Protein AF-A0A9E4RV97-F1 (afdb_monomer_lite)

Radius of gyration: 23.85 Å; chains: 1; bounding box: 59×46×59 Å

Structure (mmCIF, N/CA/C/O backbone):
data_AF-A0A9E4RV97-F1
#
_entry.id   AF-A0A9E4RV97-F1
#
loop_
_atom_site.group_PDB
_atom_site.id
_atom_site.type_symbol
_atom_site.label_atom_id
_atom_site.label_alt_id
_atom_site.label_comp_id
_atom_site.label_asym_id
_atom_site.label_entity_id
_atom_site.label_seq_id
_atom_site.pdbx_PDB_ins_code
_atom_site.Cartn_x
_atom_site.Cartn_y
_atom_site.Cartn_z
_atom_site.occupancy
_atom_site.B_iso_or_equiv
_atom_site.auth_seq_id
_atom_site.auth_comp_id
_atom_site.auth_asym_id
_atom_site.auth_atom_id
_atom_site.pdbx_PDB_model_num
ATOM 1 N N . VAL A 1 1 ? -11.504 -7.334 -21.709 1.00 34.16 1 VAL A N 1
ATOM 2 C CA . VAL A 1 1 ? -11.103 -6.096 -21.004 1.00 34.16 1 VAL A CA 1
ATOM 3 C C . VAL A 1 1 ? -11.434 -4.928 -21.928 1.00 34.16 1 VAL A C 1
ATOM 5 O O . VAL A 1 1 ? -11.264 -5.117 -23.128 1.00 34.16 1 VAL A O 1
ATOM 8 N N . PRO A 1 2 ? -12.028 -3.831 -21.425 1.00 27.45 2 PRO A N 1
ATOM 9 C CA . PRO A 1 2 ? -12.493 -2.699 -22.237 1.00 27.45 2 PRO A CA 1
ATOM 10 C C . PRO A 1 2 ? -11.360 -2.028 -23.027 1.00 27.45 2 PRO A C 1
ATOM 12 O O . PRO A 1 2 ? -10.212 -2.068 -22.599 1.00 27.45 2 PRO A O 1
ATOM 15 N N . GLN A 1 3 ? -11.708 -1.440 -24.173 1.00 33.97 3 GLN A N 1
ATOM 16 C CA . GLN A 1 3 ? -10.817 -1.036 -25.270 1.00 33.97 3 GLN A CA 1
ATOM 17 C C . GLN A 1 3 ? -10.200 0.377 -25.179 1.00 33.97 3 GLN A C 1
ATOM 19 O O . GLN A 1 3 ? -9.678 0.842 -26.181 1.00 33.97 3 GLN A O 1
ATOM 24 N N . ASP A 1 4 ? -10.180 1.051 -24.027 1.00 34.03 4 ASP A N 1
ATOM 25 C CA . ASP A 1 4 ? -9.884 2.500 -23.999 1.00 34.03 4 ASP A CA 1
ATOM 26 C C . ASP A 1 4 ? -8.643 2.899 -23.178 1.00 34.03 4 ASP A C 1
ATOM 28 O O . ASP A 1 4 ? -8.724 3.770 -22.316 1.00 34.03 4 ASP A O 1
ATOM 32 N N . ILE A 1 5 ? -7.478 2.294 -23.438 1.00 34.50 5 ILE A N 1
ATOM 33 C CA . ILE A 1 5 ? -6.179 2.909 -23.083 1.00 34.50 5 ILE A CA 1
ATOM 34 C C . ILE A 1 5 ? -5.191 2.669 -24.227 1.00 34.50 5 ILE A C 1
ATOM 36 O O . ILE A 1 5 ? -4.197 1.960 -24.104 1.00 34.50 5 ILE A O 1
ATOM 40 N N . ALA A 1 6 ? -5.520 3.230 -25.380 1.00 37.75 6 ALA A N 1
ATOM 41 C CA . ALA A 1 6 ? -4.573 3.472 -26.451 1.00 37.75 6 ALA A CA 1
ATOM 42 C C . ALA A 1 6 ? -4.723 4.945 -26.812 1.00 37.75 6 ALA A C 1
ATOM 44 O O . ALA A 1 6 ? -5.391 5.256 -27.781 1.00 37.75 6 ALA A O 1
ATOM 45 N N . ASP A 1 7 ? -4.191 5.828 -25.969 1.00 38.28 7 ASP A N 1
ATOM 46 C CA . ASP A 1 7 ? -3.892 7.206 -26.355 1.00 38.28 7 ASP A CA 1
ATOM 47 C C . ASP A 1 7 ? -2.714 7.717 -25.508 1.00 38.28 7 ASP A C 1
ATOM 49 O O . ASP A 1 7 ? -2.821 7.973 -24.309 1.00 38.28 7 ASP A O 1
ATOM 53 N N . GLU A 1 8 ? -1.571 7.765 -26.192 1.00 43.53 8 GLU A N 1
ATOM 54 C CA . GLU A 1 8 ? -0.480 8.738 -26.080 1.00 43.53 8 GLU A CA 1
ATOM 55 C C . GLU A 1 8 ? 0.169 8.975 -24.705 1.00 43.53 8 GLU A C 1
ATOM 57 O O . GLU A 1 8 ? -0.006 10.007 -24.059 1.00 43.53 8 GLU A O 1
ATOM 62 N N . ALA A 1 9 ? 1.104 8.092 -24.343 1.00 40.94 9 ALA A N 1
ATOM 63 C CA . ALA A 1 9 ? 2.373 8.582 -23.812 1.00 40.94 9 ALA A CA 1
ATOM 64 C C . ALA A 1 9 ? 3.283 8.896 -25.012 1.00 40.94 9 ALA A C 1
ATOM 66 O O . ALA A 1 9 ? 3.963 8.011 -25.529 1.00 40.94 9 ALA A O 1
ATOM 67 N N . ASP A 1 10 ? 3.255 10.142 -25.494 1.00 44.06 10 ASP A N 1
ATOM 68 C CA . ASP A 1 10 ? 4.197 10.634 -26.506 1.00 44.06 10 ASP A CA 1
ATOM 69 C C . ASP A 1 10 ? 5.604 10.728 -25.892 1.00 44.06 10 ASP A C 1
ATOM 71 O O . ASP A 1 10 ? 6.018 11.747 -25.335 1.00 44.06 10 ASP A O 1
ATOM 75 N N . LEU A 1 11 ? 6.342 9.620 -25.959 1.00 44.53 11 LEU A N 1
ATOM 76 C CA . LEU A 1 11 ? 7.718 9.498 -25.470 1.00 44.53 11 LEU A CA 1
ATOM 77 C C . LEU A 1 11 ? 8.727 10.296 -26.320 1.00 44.53 11 LEU A C 1
ATOM 79 O O . LEU A 1 11 ? 9.881 10.433 -25.910 1.00 44.53 11 LEU A O 1
ATOM 83 N N . GLY A 1 12 ? 8.296 10.904 -27.436 1.00 41.31 12 GLY A N 1
ATOM 84 C CA . GLY A 1 12 ? 9.067 11.919 -28.161 1.00 41.31 12 GLY A CA 1
ATOM 85 C C . GLY A 1 12 ? 9.330 13.182 -27.330 1.00 41.31 12 GLY A C 1
ATOM 86 O O . GLY A 1 12 ? 10.204 13.982 -27.664 1.00 41.31 12 GLY A O 1
ATOM 87 N N . SER A 1 13 ? 8.625 13.340 -26.207 1.00 39.34 13 SER A N 1
ATOM 88 C CA . SER A 1 13 ? 8.776 14.468 -25.288 1.00 39.34 13 SER A CA 1
ATOM 89 C C . SER A 1 13 ? 9.842 14.273 -24.195 1.00 39.34 13 SER A C 1
ATOM 91 O O . SER A 1 13 ? 10.098 15.211 -23.436 1.00 39.34 13 SER A O 1
ATOM 93 N N . ILE A 1 14 ? 10.518 13.113 -24.126 1.00 43.56 14 ILE A N 1
ATOM 94 C CA . ILE A 1 14 ? 11.669 12.917 -23.226 1.00 43.56 14 ILE A CA 1
ATOM 95 C C . ILE A 1 14 ? 12.897 13.633 -23.822 1.00 43.56 14 ILE A C 1
ATOM 97 O O . ILE A 1 14 ? 13.384 13.229 -24.886 1.00 43.56 14 ILE A O 1
ATOM 101 N N . PRO A 1 15 ? 13.446 14.676 -23.164 1.00 34.62 15 PRO A N 1
ATOM 102 C CA . PRO A 1 15 ? 14.574 15.426 -23.707 1.00 34.62 15 PRO A CA 1
ATOM 103 C C . PRO A 1 15 ? 15.792 14.512 -23.904 1.00 34.62 15 PRO A C 1
ATOM 105 O O . PRO A 1 15 ? 16.336 13.986 -22.936 1.00 34.62 15 PRO A O 1
ATOM 108 N N . GLY A 1 16 ? 16.225 14.335 -25.158 1.00 45.34 16 GLY A N 1
ATOM 109 C CA . GLY A 1 16 ? 17.419 13.561 -25.525 1.00 45.34 16 GLY A CA 1
ATOM 110 C C . GLY A 1 16 ? 17.175 12.186 -26.162 1.00 45.34 16 GLY A C 1
ATOM 111 O O . GLY A 1 16 ? 18.146 11.568 -26.590 1.00 45.34 16 GLY A O 1
ATOM 112 N N . LEU A 1 17 ? 15.924 11.717 -26.271 1.00 45.28 17 LEU A N 1
ATOM 113 C CA . LEU A 1 17 ? 15.590 10.444 -26.941 1.00 45.28 17 LEU A CA 1
ATOM 114 C C . LEU A 1 17 ? 14.953 10.610 -28.335 1.00 45.28 17 LEU A C 1
ATOM 116 O O . LEU A 1 17 ? 14.988 9.671 -29.123 1.00 45.28 17 LEU A O 1
ATOM 120 N N . GLY A 1 18 ? 14.424 11.793 -28.671 1.00 41.47 18 GLY A N 1
ATOM 121 C CA . GLY A 1 18 ? 13.728 12.047 -29.946 1.00 41.47 18 GLY A CA 1
ATOM 122 C C . GLY A 1 18 ? 14.610 12.127 -31.204 1.00 41.47 18 GLY A C 1
ATOM 123 O O . GLY A 1 18 ? 14.080 12.086 -32.307 1.00 41.47 18 GLY A O 1
ATOM 124 N N . ASP A 1 19 ? 15.936 12.213 -31.052 1.00 45.19 19 ASP A N 1
ATOM 125 C CA . ASP A 1 19 ? 16.906 12.309 -32.163 1.00 45.19 19 ASP A CA 1
ATOM 126 C C . ASP A 1 19 ? 17.645 10.983 -32.436 1.00 45.19 19 ASP A C 1
ATOM 128 O O . ASP A 1 19 ? 18.633 10.942 -33.177 1.00 45.19 19 ASP A O 1
ATOM 132 N N . LEU A 1 20 ? 17.202 9.876 -31.832 1.00 44.47 20 LEU A N 1
ATOM 133 C CA . LEU A 1 20 ? 17.785 8.569 -32.116 1.00 44.47 20 LEU A CA 1
ATOM 134 C C . LEU A 1 20 ? 17.353 8.107 -33.521 1.00 44.47 20 LEU A C 1
ATOM 136 O O . LEU A 1 20 ? 16.170 8.161 -33.847 1.00 44.47 20 LEU A O 1
ATOM 140 N N . PRO A 1 21 ? 18.273 7.602 -34.366 1.00 50.91 21 PRO A N 1
ATOM 141 C CA . PRO A 1 21 ? 17.962 7.163 -35.732 1.00 50.91 21 PRO A CA 1
ATOM 142 C C . PRO A 1 21 ? 17.133 5.862 -35.789 1.00 50.91 21 PRO A C 1
ATOM 144 O O . PRO A 1 21 ? 17.087 5.207 -36.829 1.00 50.91 21 PRO A O 1
ATOM 147 N N . ILE A 1 22 ? 16.525 5.455 -34.672 1.00 49.91 22 ILE A N 1
ATOM 148 C CA . ILE A 1 22 ? 15.905 4.148 -34.459 1.00 49.91 22 ILE A CA 1
ATOM 149 C C . ILE A 1 22 ? 14.586 4.374 -33.717 1.00 49.91 22 ILE A C 1
ATOM 151 O O . ILE A 1 22 ? 14.575 5.021 -32.671 1.00 49.91 22 ILE A O 1
ATOM 155 N N . SER A 1 23 ? 13.482 3.863 -34.267 1.00 53.97 23 SER A N 1
ATOM 156 C CA . SER A 1 23 ? 12.170 3.968 -33.623 1.00 53.97 23 SER A CA 1
ATOM 157 C C . SER A 1 23 ? 12.110 3.107 -32.354 1.00 53.97 23 SER A C 1
ATOM 159 O O . SER A 1 23 ? 12.569 1.965 -32.357 1.00 53.97 23 SER A O 1
ATOM 161 N N . LEU A 1 24 ? 11.521 3.648 -31.284 1.00 56.41 24 LEU A N 1
ATOM 162 C CA . LEU A 1 24 ? 11.288 2.963 -30.005 1.00 56.41 24 LEU A CA 1
ATOM 163 C C . LEU A 1 24 ? 9.910 2.275 -29.935 1.00 56.41 24 LEU A C 1
ATOM 165 O O . LEU A 1 24 ? 9.516 1.783 -28.877 1.00 56.41 24 LEU A O 1
ATOM 169 N N . ASP A 1 25 ? 9.185 2.198 -31.056 1.00 60.47 25 ASP A N 1
ATOM 170 C CA . ASP A 1 25 ? 7.840 1.603 -31.131 1.00 60.47 25 ASP A CA 1
ATOM 171 C C . ASP A 1 25 ? 7.808 0.124 -30.702 1.00 60.47 25 ASP A C 1
ATOM 173 O O . ASP A 1 25 ? 6.770 -0.378 -30.266 1.00 60.47 25 ASP A O 1
ATOM 177 N N . PHE A 1 26 ? 8.953 -0.569 -30.759 1.00 54.16 26 PHE A N 1
ATOM 178 C CA . PHE A 1 26 ? 9.086 -1.968 -30.345 1.00 54.16 26 PHE A CA 1
ATOM 179 C C . PHE A 1 26 ? 8.770 -2.200 -28.860 1.00 54.16 26 PHE A C 1
ATOM 181 O O . PHE A 1 26 ? 8.394 -3.310 -28.491 1.00 54.16 26 PHE A O 1
ATOM 188 N N . ILE A 1 27 ? 8.896 -1.179 -28.002 1.00 57.59 27 ILE A N 1
ATOM 189 C CA . ILE A 1 27 ? 8.635 -1.301 -26.557 1.00 57.59 27 ILE A CA 1
ATOM 190 C C . ILE A 1 27 ? 7.165 -1.666 -26.309 1.00 57.59 27 ILE A C 1
ATOM 192 O O . ILE A 1 27 ? 6.863 -2.461 -25.424 1.00 57.59 27 ILE A O 1
ATOM 196 N N . SER A 1 28 ? 6.256 -1.145 -27.135 1.00 50.50 28 SER A N 1
ATOM 197 C CA . SER A 1 28 ? 4.815 -1.421 -27.042 1.00 50.50 28 SER A CA 1
ATOM 198 C C . SER A 1 28 ? 4.438 -2.834 -27.506 1.00 50.50 28 SER A C 1
ATOM 200 O O . SER A 1 28 ? 3.313 -3.278 -27.284 1.00 50.50 28 SER A O 1
ATOM 202 N N . ALA A 1 29 ? 5.362 -3.528 -28.172 1.00 55.34 29 ALA A N 1
ATOM 203 C CA . ALA A 1 29 ? 5.181 -4.850 -28.765 1.00 55.34 29 ALA A CA 1
ATOM 204 C C . ALA A 1 29 ? 5.913 -5.965 -27.997 1.00 55.34 29 ALA A C 1
ATOM 206 O O . ALA A 1 29 ? 5.853 -7.120 -28.416 1.00 55.34 29 ALA A O 1
ATOM 207 N N . LEU A 1 30 ? 6.615 -5.620 -26.913 1.00 49.72 30 LEU A N 1
ATOM 208 C CA . LEU A 1 30 ? 7.510 -6.501 -26.171 1.00 49.72 30 LEU A CA 1
ATOM 209 C C . LEU A 1 30 ? 6.764 -7.328 -25.113 1.00 49.72 30 LEU A C 1
ATOM 211 O O . LEU A 1 30 ? 6.126 -6.765 -24.223 1.00 49.72 30 LEU A O 1
ATOM 215 N N . ASP A 1 31 ? 6.940 -8.648 -25.146 1.00 45.97 31 ASP A N 1
ATOM 216 C CA . ASP A 1 31 ? 6.605 -9.563 -24.052 1.00 45.97 31 ASP A CA 1
ATOM 217 C C . ASP A 1 31 ? 7.859 -10.352 -23.631 1.00 45.97 31 ASP A C 1
ATOM 219 O O . ASP A 1 31 ? 8.540 -10.964 -24.455 1.00 45.97 31 ASP A O 1
ATOM 223 N N . ILE A 1 32 ? 8.217 -10.333 -22.347 1.00 51.84 32 ILE A N 1
ATOM 224 C CA . ILE A 1 32 ? 9.405 -11.048 -21.852 1.00 51.84 32 ILE A CA 1
ATOM 225 C C . ILE A 1 32 ? 8.990 -12.481 -21.508 1.00 51.84 32 ILE A C 1
ATOM 227 O O . ILE A 1 32 ? 8.310 -12.723 -20.512 1.00 51.84 32 ILE A O 1
ATOM 231 N N . VAL A 1 33 ? 9.433 -13.448 -22.311 1.00 36.09 33 VAL A N 1
ATOM 232 C CA . VAL A 1 33 ? 8.982 -14.852 -22.252 1.00 36.09 33 VAL A CA 1
ATOM 233 C C . VAL A 1 33 ? 9.932 -15.799 -21.520 1.00 36.09 33 VAL A C 1
ATOM 235 O O . VAL A 1 33 ? 9.540 -16.920 -21.190 1.00 36.09 33 VAL A O 1
ATOM 238 N N . GLY A 1 34 ? 11.159 -15.378 -21.208 1.00 37.94 34 GLY A N 1
ATOM 239 C CA . GLY A 1 34 ? 12.089 -16.192 -20.426 1.00 37.94 34 GLY A CA 1
ATOM 240 C C . GLY A 1 34 ? 13.245 -15.396 -19.835 1.00 37.94 34 GLY A C 1
ATOM 241 O O . GLY A 1 34 ? 13.815 -14.539 -20.496 1.00 37.94 34 GLY A O 1
ATOM 242 N N . LEU A 1 35 ? 13.604 -15.698 -18.588 1.00 44.97 35 LEU A N 1
ATOM 243 C CA . LEU A 1 35 ? 14.816 -15.213 -17.927 1.00 44.97 35 LEU A CA 1
ATOM 244 C C . LEU A 1 35 ? 15.508 -16.422 -17.288 1.00 44.97 35 LEU A C 1
ATOM 246 O O . LEU A 1 35 ? 14.903 -17.119 -16.471 1.00 44.97 35 LEU A O 1
ATOM 250 N N . GLY A 1 36 ? 16.745 -16.693 -17.689 1.00 42.97 36 GLY A N 1
ATOM 251 C CA . GLY A 1 36 ? 17.580 -17.785 -17.198 1.00 42.97 36 GLY A CA 1
ATOM 252 C C . GLY A 1 36 ? 18.922 -17.256 -16.709 1.00 42.97 36 GLY A C 1
ATOM 253 O O . GLY A 1 36 ? 19.411 -16.248 -17.206 1.00 42.97 36 GLY A O 1
ATOM 254 N N . GLY A 1 37 ? 19.497 -17.921 -15.716 1.00 49.09 37 GLY A N 1
ATOM 255 C CA . GLY A 1 37 ? 20.818 -17.609 -15.193 1.00 49.09 37 GLY A CA 1
ATOM 256 C C . GLY A 1 37 ? 21.526 -18.907 -14.844 1.00 49.09 37 GLY A C 1
ATOM 257 O O . GLY A 1 37 ? 20.931 -19.727 -14.143 1.00 49.09 37 GLY A O 1
ATOM 258 N N . ASP A 1 38 ? 22.745 -19.103 -15.328 1.00 51.97 38 ASP A N 1
ATOM 259 C CA . ASP A 1 38 ? 23.603 -20.217 -14.928 1.00 51.97 38 ASP A CA 1
ATOM 260 C C . ASP A 1 38 ? 24.967 -19.694 -14.479 1.00 51.97 38 ASP A C 1
ATOM 262 O O . ASP A 1 38 ? 25.411 -18.622 -14.895 1.00 51.97 38 ASP A O 1
ATOM 266 N N . LEU A 1 39 ? 25.605 -20.431 -13.581 1.00 53.72 39 LEU A N 1
ATOM 267 C CA . LEU A 1 39 ? 26.961 -20.150 -13.137 1.00 53.72 39 LEU A CA 1
ATOM 268 C C . LEU A 1 39 ? 27.839 -21.304 -13.618 1.00 53.72 39 LEU A C 1
ATOM 270 O O . LEU A 1 39 ? 27.906 -22.341 -12.957 1.00 53.72 39 LEU A O 1
ATOM 274 N N . ASP A 1 40 ? 28.501 -21.113 -14.755 1.00 55.56 40 ASP A N 1
ATOM 275 C CA . ASP A 1 40 ? 29.376 -22.113 -15.366 1.00 55.56 40 ASP A CA 1
ATOM 276 C C . ASP A 1 40 ? 30.826 -21.614 -15.384 1.00 55.56 40 ASP A C 1
ATOM 278 O O . ASP A 1 40 ? 31.083 -20.437 -15.615 1.00 55.56 40 ASP A O 1
ATOM 282 N N . ASP A 1 41 ? 31.765 -22.499 -15.049 1.00 56.28 41 ASP A N 1
ATOM 283 C CA . ASP A 1 41 ? 33.233 -22.332 -15.077 1.00 56.28 41 ASP A CA 1
ATOM 284 C C . ASP A 1 41 ? 33.808 -20.907 -14.835 1.00 56.28 41 ASP A C 1
ATOM 286 O O . ASP A 1 41 ? 34.753 -20.462 -15.487 1.00 56.28 41 ASP A O 1
ATOM 290 N N . GLY A 1 42 ? 33.258 -20.166 -13.864 1.00 62.94 42 GLY A N 1
ATOM 291 C CA . GLY A 1 42 ? 33.745 -18.833 -13.486 1.00 62.94 42 GLY A CA 1
ATOM 292 C C . GLY A 1 42 ? 33.093 -17.645 -14.207 1.00 62.94 42 GLY A C 1
ATOM 293 O O . GLY A 1 42 ? 33.558 -16.516 -14.009 1.00 62.94 42 GLY A O 1
ATOM 294 N N . SER A 1 43 ? 32.007 -17.846 -14.952 1.00 65.31 43 SER A N 1
ATOM 295 C CA . SER A 1 43 ? 31.129 -16.800 -15.495 1.00 65.31 43 SER A CA 1
ATOM 296 C C . SER A 1 43 ? 29.676 -16.972 -15.044 1.00 65.31 43 SER A C 1
ATOM 298 O O . SER A 1 43 ? 29.189 -18.078 -14.831 1.00 65.31 43 SER A O 1
ATOM 300 N N . LEU A 1 44 ? 28.987 -15.846 -14.867 1.00 68.56 44 LEU A N 1
ATOM 301 C CA . LEU A 1 44 ? 27.537 -15.779 -14.736 1.00 68.56 44 LEU A CA 1
ATOM 302 C C . LEU A 1 44 ? 26.951 -15.557 -16.129 1.00 68.56 44 LEU A C 1
ATOM 304 O O . LEU A 1 44 ? 27.148 -14.488 -16.706 1.00 68.56 44 LEU A O 1
ATOM 308 N N . ASP A 1 45 ? 26.202 -16.531 -16.624 1.00 69.69 45 ASP A N 1
ATOM 309 C CA . ASP A 1 45 ? 25.517 -16.452 -17.905 1.00 69.69 45 ASP A CA 1
ATOM 310 C C . ASP A 1 45 ? 24.050 -16.118 -17.675 1.00 69.69 45 ASP A C 1
ATOM 312 O O . ASP A 1 45 ? 23.302 -16.900 -17.093 1.00 69.69 45 ASP A O 1
ATOM 316 N N . LEU A 1 46 ? 23.629 -14.944 -18.128 1.00 67.69 46 LEU A N 1
ATOM 317 C CA . LEU A 1 46 ? 22.247 -14.485 -18.086 1.00 67.69 46 LEU A CA 1
ATOM 318 C C . LEU A 1 46 ? 21.642 -14.625 -19.474 1.00 67.69 46 LEU A C 1
ATOM 320 O O . LEU A 1 46 ? 22.244 -14.215 -20.456 1.00 67.69 46 LEU A O 1
ATOM 324 N N . VAL A 1 47 ? 20.435 -15.163 -19.567 1.00 65.75 47 VAL A N 1
ATOM 325 C CA . VAL A 1 47 ? 19.701 -15.303 -20.823 1.00 65.75 47 VAL A CA 1
ATOM 326 C C . VAL A 1 47 ? 18.340 -14.654 -20.663 1.00 65.75 47 VAL A C 1
ATOM 328 O O . VAL A 1 47 ? 17.579 -15.000 -19.764 1.00 65.75 47 VAL A O 1
ATOM 331 N N . VAL A 1 48 ? 18.025 -13.726 -21.550 1.00 67.62 48 VAL A N 1
ATOM 332 C CA . VAL A 1 48 ? 16.738 -13.052 -21.656 1.00 67.62 48 VAL A CA 1
ATOM 333 C C . VAL A 1 48 ? 16.122 -13.439 -22.984 1.00 67.62 48 VAL A C 1
ATOM 335 O O . VAL A 1 48 ? 16.718 -13.211 -24.025 1.00 67.62 48 VAL A O 1
ATOM 338 N N . THR A 1 49 ? 14.925 -14.000 -22.971 1.00 56.91 49 THR A N 1
ATOM 339 C CA . THR A 1 49 ? 14.155 -14.317 -24.171 1.00 56.91 49 THR A CA 1
ATOM 340 C C . THR A 1 49 ? 12.906 -13.452 -24.185 1.00 56.91 49 THR A C 1
ATOM 342 O O . THR A 1 49 ? 12.176 -13.370 -23.197 1.00 56.91 49 THR A O 1
ATOM 345 N N . MET A 1 50 ? 12.663 -12.808 -25.315 1.00 68.19 50 MET A N 1
ATOM 346 C CA . MET A 1 50 ? 11.579 -11.866 -25.549 1.00 68.19 50 MET A CA 1
ATOM 347 C C . MET A 1 50 ? 10.812 -12.302 -26.789 1.00 68.19 50 MET A C 1
ATOM 349 O O . MET A 1 50 ? 11.430 -12.652 -27.788 1.00 68.19 50 MET A O 1
ATOM 353 N N . ASP A 1 51 ? 9.489 -12.262 -26.728 1.00 61.62 51 ASP A N 1
ATOM 354 C CA . ASP A 1 51 ? 8.605 -12.456 -27.865 1.00 61.62 51 ASP A CA 1
ATOM 355 C C . ASP A 1 51 ? 7.977 -11.114 -28.209 1.00 61.62 51 ASP A C 1
ATOM 357 O O . ASP A 1 51 ? 7.553 -10.348 -27.346 1.00 61.62 51 ASP A O 1
ATOM 361 N N . PHE A 1 52 ? 7.918 -10.837 -29.498 1.00 63.84 52 PHE A N 1
ATOM 362 C CA . PHE A 1 52 ? 7.293 -9.651 -30.036 1.00 63.84 52 PHE A CA 1
ATOM 363 C C . PHE A 1 52 ? 5.999 -10.022 -30.743 1.00 63.84 52 PHE A C 1
ATOM 365 O O . PHE A 1 52 ? 5.867 -11.100 -31.334 1.00 63.84 52 PHE A O 1
ATOM 372 N N . THR A 1 53 ? 5.041 -9.100 -30.709 1.00 62.41 53 THR A N 1
ATOM 373 C CA . THR A 1 53 ? 3.777 -9.239 -31.444 1.00 62.41 53 THR A CA 1
ATOM 374 C C . THR A 1 53 ? 3.986 -9.267 -32.960 1.00 62.41 53 THR A C 1
ATOM 376 O O . THR A 1 53 ? 3.167 -9.843 -33.680 1.00 62.41 53 THR A O 1
ATOM 379 N N . ASP A 1 54 ? 5.094 -8.703 -33.445 1.00 71.38 54 ASP A N 1
ATOM 380 C CA . ASP A 1 54 ? 5.527 -8.777 -34.832 1.00 71.38 54 ASP A CA 1
ATOM 381 C C . ASP A 1 54 ? 7.058 -8.830 -34.966 1.00 71.38 54 ASP A C 1
ATOM 383 O O . ASP A 1 54 ? 7.818 -8.403 -34.099 1.00 71.38 54 ASP A O 1
ATOM 387 N N . GLU A 1 55 ? 7.517 -9.376 -36.090 1.00 77.69 55 GLU A N 1
ATOM 388 C CA . GLU A 1 55 ? 8.939 -9.583 -36.371 1.00 77.69 55 GLU A CA 1
ATOM 389 C C . GLU A 1 55 ? 9.735 -8.273 -36.514 1.00 77.69 55 GLU A C 1
ATOM 391 O O . GLU A 1 55 ? 10.922 -8.235 -36.186 1.00 77.69 55 GLU A O 1
ATOM 396 N N . LYS A 1 56 ? 9.098 -7.179 -36.951 1.00 74.38 56 LYS A N 1
ATOM 397 C CA . LYS A 1 56 ? 9.788 -5.897 -37.165 1.00 74.38 56 LYS A CA 1
ATOM 398 C C . LYS A 1 56 ? 10.130 -5.218 -35.845 1.00 74.38 56 LYS A C 1
ATOM 400 O O . LYS A 1 56 ? 11.143 -4.522 -35.760 1.00 74.38 56 LYS A O 1
ATOM 405 N N . ALA A 1 57 ? 9.308 -5.415 -34.819 1.00 69.69 57 ALA A N 1
ATOM 406 C CA . ALA A 1 57 ? 9.601 -4.940 -33.475 1.00 69.69 57 ALA A CA 1
ATOM 407 C C . ALA A 1 57 ? 10.835 -5.650 -32.886 1.00 69.69 57 ALA A C 1
ATOM 409 O O . ALA A 1 57 ? 11.727 -4.984 -32.358 1.00 69.69 57 ALA A O 1
ATOM 410 N N . ALA A 1 58 ? 10.941 -6.972 -33.072 1.00 70.12 58 ALA A N 1
ATOM 411 C CA . ALA A 1 58 ? 12.121 -7.741 -32.671 1.00 70.12 58 ALA A CA 1
ATOM 412 C C . ALA A 1 58 ? 13.391 -7.266 -33.402 1.00 70.12 58 ALA A C 1
ATOM 414 O O . ALA A 1 58 ? 14.424 -7.034 -32.772 1.00 70.12 58 ALA A O 1
ATOM 415 N N . GLU A 1 59 ? 13.295 -7.055 -34.719 1.00 78.81 59 GLU A N 1
ATOM 416 C CA . GLU A 1 59 ? 14.383 -6.526 -35.555 1.00 78.81 59 GLU A CA 1
ATOM 417 C C . GLU A 1 59 ? 14.815 -5.110 -35.124 1.00 78.81 59 GLU A C 1
ATOM 419 O O . GLU A 1 59 ? 16.005 -4.795 -35.091 1.00 78.81 59 GLU A O 1
ATOM 424 N N . SER A 1 60 ? 13.863 -4.257 -34.732 1.00 78.12 60 SER A N 1
ATOM 425 C CA . SER A 1 60 ? 14.155 -2.890 -34.279 1.00 78.12 60 SER A CA 1
ATOM 426 C C . SER A 1 60 ? 14.938 -2.873 -32.964 1.00 78.12 60 SER A C 1
ATOM 428 O O . SER A 1 60 ? 15.884 -2.092 -32.830 1.00 78.12 60 SER A O 1
ATOM 430 N N . LEU A 1 61 ? 14.598 -3.753 -32.012 1.00 78.81 61 LEU A N 1
ATOM 431 C CA . LEU A 1 61 ? 15.352 -3.872 -30.762 1.00 78.81 61 LEU A CA 1
ATOM 432 C C . LEU A 1 61 ? 16.751 -4.461 -30.994 1.00 78.81 61 LEU A C 1
ATOM 434 O O . LEU A 1 61 ? 17.727 -3.954 -30.438 1.00 78.81 61 LEU A O 1
ATOM 438 N N . GLU A 1 62 ? 16.870 -5.482 -31.844 1.00 80.56 62 GLU A N 1
ATOM 439 C CA . GLU A 1 62 ? 18.162 -6.055 -32.243 1.00 80.56 62 GLU A CA 1
ATOM 440 C C . GLU A 1 62 ? 19.090 -4.981 -32.841 1.00 80.56 62 GLU A C 1
ATOM 442 O O . GLU A 1 62 ? 20.249 -4.842 -32.427 1.00 80.56 62 GLU A O 1
ATOM 447 N N . ALA A 1 63 ? 18.568 -4.166 -33.765 1.00 76.38 63 ALA A N 1
ATOM 448 C CA . ALA A 1 63 ? 19.306 -3.076 -34.396 1.00 76.38 63 ALA A CA 1
ATOM 449 C C . ALA A 1 63 ? 19.695 -1.976 -33.395 1.00 76.38 63 ALA A C 1
ATOM 451 O O . ALA A 1 63 ? 20.816 -1.461 -33.441 1.00 76.38 63 ALA A O 1
ATOM 452 N N . PHE A 1 64 ? 18.797 -1.640 -32.465 1.00 78.62 64 PHE A N 1
ATOM 453 C CA . PHE A 1 64 ? 19.055 -0.664 -31.409 1.00 78.62 64 PHE A CA 1
ATOM 454 C C . PHE A 1 64 ? 20.213 -1.089 -30.502 1.00 78.62 64 PHE A C 1
ATOM 456 O O . PHE A 1 64 ? 21.169 -0.328 -30.317 1.00 78.62 64 PHE A O 1
ATOM 463 N N . ILE A 1 65 ? 20.171 -2.321 -29.988 1.00 78.81 65 ILE A N 1
ATOM 464 C CA . ILE A 1 65 ? 21.216 -2.845 -29.102 1.00 78.81 65 ILE A CA 1
ATOM 465 C C . ILE A 1 65 ? 22.539 -2.952 -29.861 1.00 78.81 65 ILE A C 1
ATOM 467 O O . ILE A 1 65 ? 23.568 -2.500 -29.360 1.00 78.81 65 ILE A O 1
ATOM 471 N N . SER A 1 66 ? 22.514 -3.449 -31.099 1.00 77.31 66 SER A N 1
ATOM 472 C CA . SER A 1 66 ? 23.702 -3.506 -31.959 1.00 77.31 66 SER A CA 1
ATOM 473 C C . SER A 1 66 ? 24.317 -2.121 -32.189 1.00 77.31 66 SER A C 1
ATOM 475 O O . SER A 1 66 ? 25.542 -1.970 -32.180 1.00 77.31 66 SER A O 1
ATOM 477 N N . GLY A 1 67 ? 23.482 -1.088 -32.339 1.00 74.25 67 GLY A N 1
ATOM 478 C CA . GLY A 1 67 ? 23.917 0.303 -32.436 1.00 74.25 67 GLY A CA 1
ATOM 479 C C . GLY A 1 67 ? 24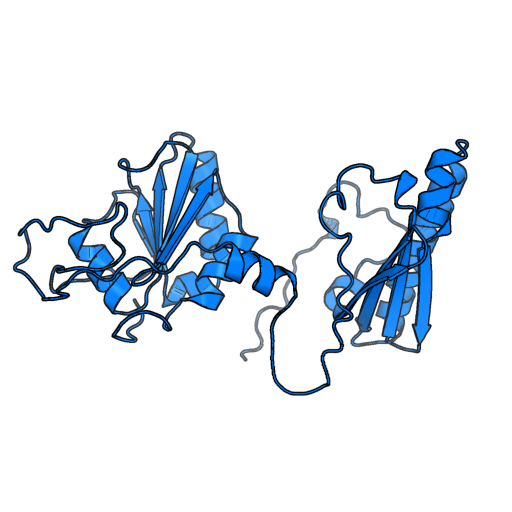.626 0.786 -31.169 1.00 74.25 67 GLY A C 1
ATOM 480 O O . GLY A 1 67 ? 25.722 1.343 -31.257 1.00 74.25 67 GLY A O 1
ATOM 481 N N . ILE A 1 68 ? 24.058 0.515 -29.990 1.00 74.19 68 ILE A N 1
ATOM 482 C CA . ILE A 1 68 ? 24.679 0.849 -28.697 1.00 74.19 68 ILE A CA 1
ATOM 483 C C . ILE A 1 68 ? 26.016 0.124 -28.527 1.00 74.19 68 ILE A C 1
ATOM 485 O O . ILE A 1 68 ? 27.003 0.757 -28.157 1.00 74.19 68 ILE A O 1
ATOM 489 N N . VAL A 1 69 ? 26.076 -1.174 -28.830 1.00 70.50 69 VAL A N 1
ATOM 490 C CA . VAL A 1 69 ? 27.304 -1.980 -28.725 1.00 70.50 69 VAL A CA 1
ATOM 491 C C . VAL A 1 69 ? 28.380 -1.453 -29.669 1.00 70.50 69 VAL A C 1
ATOM 493 O O . VAL A 1 69 ? 29.539 -1.322 -29.272 1.00 70.50 69 VAL A O 1
ATOM 496 N N . THR A 1 70 ? 28.006 -1.091 -30.897 1.00 69.69 70 THR A N 1
ATOM 497 C CA . THR A 1 70 ? 28.927 -0.519 -31.890 1.00 69.69 70 THR A CA 1
ATOM 498 C C . THR A 1 70 ? 29.472 0.830 -31.426 1.00 69.69 70 THR A C 1
ATOM 500 O O . THR A 1 70 ? 30.678 1.072 -31.513 1.00 69.69 70 THR A O 1
ATOM 503 N N . LEU A 1 71 ? 28.607 1.697 -30.889 1.00 68.56 71 LEU A N 1
ATOM 504 C CA . LEU A 1 71 ? 29.016 2.982 -30.325 1.00 68.56 71 LEU A CA 1
ATOM 505 C C . LEU A 1 71 ? 29.951 2.777 -29.133 1.00 68.56 71 LEU A C 1
ATOM 507 O O . LEU A 1 71 ? 31.045 3.336 -29.119 1.00 68.56 71 LEU A O 1
ATOM 511 N N . ALA A 1 72 ? 29.563 1.935 -28.174 1.00 65.06 72 ALA A N 1
ATOM 512 C CA . ALA A 1 72 ? 30.363 1.626 -26.997 1.00 65.06 72 ALA A CA 1
ATOM 513 C C . ALA A 1 72 ? 31.739 1.061 -27.388 1.00 65.06 72 ALA A C 1
ATOM 515 O O . ALA A 1 72 ? 32.756 1.559 -26.914 1.00 65.06 72 ALA A O 1
ATOM 516 N N . SER A 1 73 ? 31.804 0.130 -28.341 1.00 64.56 73 SER A N 1
ATOM 517 C CA . SER A 1 73 ? 33.066 -0.434 -28.847 1.00 64.56 73 SER A CA 1
ATOM 518 C C . SER A 1 73 ? 34.013 0.620 -29.442 1.00 64.56 73 SER A C 1
ATOM 520 O O . SER A 1 73 ? 35.227 0.439 -29.411 1.00 64.56 73 SER A O 1
ATOM 522 N N . GLY A 1 74 ? 33.490 1.744 -29.946 1.00 61.72 74 GLY A N 1
ATOM 523 C CA . GLY A 1 74 ? 34.299 2.869 -30.428 1.00 61.72 74 GLY A CA 1
ATOM 524 C C . GLY A 1 74 ? 34.921 3.733 -29.320 1.00 61.72 74 GLY A C 1
ATOM 525 O O . GLY A 1 74 ? 35.918 4.411 -29.567 1.00 61.72 74 GLY A O 1
ATOM 526 N N . PHE A 1 75 ? 34.367 3.705 -28.102 1.00 55.25 75 PHE A N 1
ATOM 527 C CA . PHE A 1 75 ? 34.845 4.484 -26.949 1.00 55.25 75 PHE A CA 1
ATOM 528 C C . PHE A 1 75 ? 35.662 3.657 -25.951 1.00 55.25 75 PHE A C 1
ATOM 530 O O . PHE A 1 75 ? 36.439 4.214 -25.171 1.00 55.25 75 PHE A O 1
ATOM 537 N N . LEU A 1 76 ? 35.513 2.333 -25.962 1.00 54.28 76 LEU A N 1
ATOM 538 C CA . LEU A 1 76 ? 36.218 1.447 -25.045 1.00 54.28 76 LEU A CA 1
ATOM 539 C C . LEU A 1 76 ? 37.603 1.103 -25.606 1.00 54.28 76 LEU A C 1
ATOM 541 O O . LEU A 1 76 ? 37.788 0.161 -26.364 1.00 54.28 76 LEU A O 1
ATOM 545 N N . SER A 1 77 ? 38.600 1.897 -25.216 1.00 52.72 77 SER A N 1
ATOM 546 C CA . SER A 1 77 ? 40.024 1.605 -25.463 1.00 52.72 77 SER A CA 1
ATOM 547 C C . SER A 1 77 ? 40.673 0.783 -24.334 1.00 52.72 77 SER A C 1
ATOM 549 O O . SER A 1 77 ? 41.866 0.490 -24.398 1.00 52.72 77 SER A O 1
ATOM 551 N N . ASP A 1 78 ? 39.915 0.449 -23.281 1.00 55.88 78 ASP A N 1
ATOM 552 C CA . ASP A 1 78 ? 40.387 -0.297 -22.109 1.00 55.88 78 ASP A CA 1
ATOM 553 C C . ASP A 1 78 ? 40.030 -1.798 -22.242 1.00 55.88 78 ASP A C 1
ATOM 555 O O . ASP A 1 78 ? 38.858 -2.143 -22.439 1.00 55.88 78 ASP A O 1
ATOM 559 N N . PRO A 1 79 ? 41.005 -2.717 -22.112 1.00 53.38 79 PRO A N 1
ATOM 560 C CA . PRO A 1 79 ? 40.765 -4.161 -22.122 1.00 53.38 79 PRO A CA 1
ATOM 561 C C . PRO A 1 79 ? 39.755 -4.646 -21.071 1.00 53.38 79 PRO A C 1
ATOM 563 O O . PRO A 1 79 ? 39.121 -5.677 -21.276 1.00 53.38 79 PRO A O 1
ATOM 566 N N . ARG A 1 80 ? 39.583 -3.918 -19.957 1.00 51.94 80 ARG A N 1
ATOM 567 C CA . ARG A 1 80 ? 38.681 -4.311 -18.858 1.00 51.94 80 ARG A CA 1
ATOM 568 C C . ARG A 1 80 ? 37.202 -4.074 -19.150 1.00 51.94 80 ARG A C 1
ATOM 570 O O . ARG A 1 80 ? 36.359 -4.778 -18.618 1.00 51.94 80 ARG A O 1
ATOM 577 N N . THR A 1 81 ? 36.871 -3.110 -20.003 1.00 51.34 81 THR A N 1
ATOM 578 C CA . THR A 1 81 ? 35.483 -2.830 -20.411 1.00 51.34 81 THR A CA 1
ATOM 579 C C . THR A 1 81 ? 35.094 -3.560 -21.694 1.00 51.34 81 THR A C 1
ATOM 581 O O . THR A 1 81 ? 33.909 -3.763 -21.949 1.00 51.34 81 THR A O 1
ATOM 584 N N . SER A 1 82 ? 36.082 -4.036 -22.459 1.00 53.25 82 SER A N 1
ATOM 585 C CA . SER A 1 82 ? 35.867 -4.922 -23.610 1.00 53.25 82 SER A CA 1
ATOM 586 C C . SER A 1 82 ? 35.274 -6.281 -23.209 1.00 53.25 82 SER A C 1
ATOM 588 O O . SER A 1 82 ? 34.530 -6.868 -23.988 1.00 53.25 82 SER A O 1
ATOM 590 N N . GLY A 1 83 ? 35.556 -6.766 -21.991 1.00 53.84 83 GLY A N 1
ATOM 591 C CA . GLY 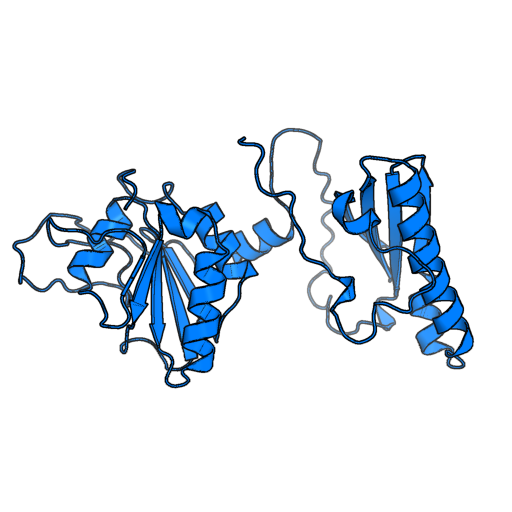A 1 83 ? 35.037 -8.045 -21.487 1.00 53.84 83 GLY A CA 1
ATOM 592 C C . GLY A 1 83 ? 33.515 -8.069 -21.315 1.00 53.84 83 GLY A C 1
ATOM 593 O O . GLY A 1 83 ? 32.877 -9.045 -21.691 1.00 53.84 83 GLY A O 1
ATOM 594 N N . ILE A 1 84 ? 32.923 -6.966 -20.838 1.00 55.84 84 ILE A N 1
ATOM 595 C CA . ILE A 1 84 ? 31.474 -6.862 -20.586 1.00 55.84 84 ILE A CA 1
ATOM 596 C C . ILE A 1 84 ? 30.675 -6.865 -21.899 1.00 55.84 84 ILE A C 1
ATOM 598 O O . ILE A 1 84 ? 29.601 -7.453 -21.964 1.00 55.84 84 ILE A O 1
ATOM 602 N N . LEU A 1 85 ? 31.203 -6.241 -22.960 1.00 59.16 85 LEU A N 1
ATOM 603 C CA . LEU A 1 85 ? 30.576 -6.292 -24.287 1.00 59.16 85 LEU A CA 1
ATOM 604 C C . LEU A 1 85 ? 30.842 -7.615 -25.013 1.00 59.16 85 LEU A C 1
ATOM 606 O O . LEU A 1 85 ? 30.021 -8.037 -25.818 1.00 59.16 85 LEU A O 1
ATOM 610 N N . GLY A 1 86 ? 31.975 -8.268 -24.736 1.00 63.09 86 GLY A N 1
ATOM 611 C CA . GLY A 1 86 ? 32.352 -9.533 -25.366 1.00 63.09 86 GLY A CA 1
ATOM 612 C C . GLY A 1 86 ? 31.469 -10.718 -24.970 1.00 63.09 86 GLY A C 1
ATOM 613 O O . GLY A 1 86 ? 31.420 -11.694 -25.710 1.00 63.09 86 GLY A O 1
ATOM 614 N N . GLY A 1 87 ? 30.772 -10.627 -23.834 1.00 66.75 87 GLY A N 1
ATOM 615 C CA . GLY A 1 87 ? 29.819 -11.638 -23.374 1.00 66.75 87 GLY A CA 1
ATOM 616 C C . GLY A 1 87 ? 28.377 -11.415 -23.831 1.00 66.75 87 GLY A C 1
ATOM 617 O O . GLY A 1 87 ? 27.515 -12.209 -23.469 1.00 66.75 87 GLY A O 1
ATOM 618 N N . LEU A 1 88 ? 28.086 -10.343 -24.574 1.00 78.88 88 LEU A N 1
ATOM 619 C CA . LEU A 1 88 ? 26.740 -10.070 -25.072 1.00 78.88 88 LEU A CA 1
ATOM 620 C C . LEU A 1 88 ? 26.516 -10.789 -26.410 1.00 78.88 88 LEU A C 1
ATOM 622 O O . LEU A 1 88 ? 27.075 -10.392 -27.432 1.00 78.88 88 LEU A O 1
ATOM 626 N N . GLU A 1 89 ? 25.653 -11.799 -26.422 1.00 78.38 89 GLU A N 1
ATOM 627 C CA . GLU A 1 89 ? 25.164 -12.444 -27.642 1.00 78.38 89 GLU A CA 1
ATOM 628 C C . GLU A 1 89 ? 23.695 -12.092 -27.865 1.00 78.38 89 GLU A C 1
ATOM 630 O O . GLU A 1 89 ? 22.906 -12.034 -26.925 1.00 78.38 89 GLU A O 1
ATOM 635 N N . ILE A 1 90 ? 23.309 -11.876 -29.118 1.00 80.06 90 ILE A N 1
ATOM 636 C CA . ILE A 1 90 ? 21.921 -11.612 -29.497 1.00 80.06 90 ILE A CA 1
ATOM 637 C C . ILE A 1 90 ? 21.562 -12.594 -30.610 1.00 80.06 90 ILE A C 1
ATOM 639 O O . ILE A 1 90 ? 22.280 -12.690 -31.602 1.00 80.06 90 ILE A O 1
ATOM 643 N N . ASP A 1 91 ? 20.473 -13.330 -30.425 1.00 76.44 91 ASP A N 1
ATOM 644 C CA . ASP A 1 91 ? 19.962 -14.337 -31.352 1.00 76.44 91 ASP A CA 1
ATOM 645 C C . ASP A 1 91 ? 18.477 -14.072 -31.610 1.00 76.44 91 ASP A C 1
ATOM 647 O O . ASP A 1 91 ? 17.679 -14.032 -30.673 1.00 76.44 91 ASP A O 1
ATOM 651 N N . ARG A 1 92 ? 18.096 -13.857 -32.871 1.00 81.81 92 ARG A N 1
ATOM 652 C CA . ARG A 1 92 ? 16.708 -13.592 -33.264 1.00 81.81 92 ARG A CA 1
ATOM 653 C C . ARG A 1 92 ? 16.165 -14.735 -34.116 1.00 81.81 92 ARG A C 1
ATOM 655 O O . ARG A 1 92 ? 16.722 -15.048 -35.165 1.00 81.81 92 ARG A O 1
ATOM 662 N N . ASP A 1 93 ? 15.026 -15.286 -33.706 1.00 72.56 93 ASP A N 1
ATOM 663 C CA . ASP A 1 93 ? 14.244 -16.274 -34.453 1.00 72.56 93 ASP A CA 1
ATOM 664 C C . ASP A 1 93 ? 12.835 -15.720 -34.715 1.00 72.56 93 ASP A C 1
ATOM 666 O O . ASP A 1 93 ? 11.935 -15.784 -33.873 1.00 72.56 93 ASP A O 1
ATOM 670 N N . GLY A 1 94 ? 12.658 -15.090 -35.879 1.00 83.12 94 GLY A N 1
ATOM 671 C CA . GLY A 1 94 ? 11.418 -14.407 -36.244 1.00 83.12 94 GLY A CA 1
ATOM 672 C C . GLY A 1 94 ? 11.085 -13.281 -35.264 1.00 83.12 94 GLY A C 1
ATOM 673 O O . GLY A 1 94 ? 11.845 -12.320 -35.125 1.00 83.12 94 GLY A O 1
ATOM 674 N N . SER A 1 95 ? 9.942 -13.397 -34.585 1.00 72.62 95 SER A N 1
ATOM 675 C CA . SER A 1 95 ? 9.508 -12.445 -33.560 1.00 72.62 95 SER A CA 1
ATOM 676 C C . SER A 1 95 ? 10.071 -12.735 -32.168 1.00 72.62 95 SER A C 1
ATOM 678 O O . SER A 1 95 ? 9.714 -12.034 -31.230 1.00 72.62 95 SER A O 1
ATOM 680 N N . ARG A 1 96 ? 10.940 -13.737 -32.006 1.00 58.91 96 ARG A N 1
ATOM 681 C CA . ARG A 1 96 ? 11.611 -14.034 -30.739 1.00 58.91 96 ARG A CA 1
ATOM 682 C C . ARG A 1 96 ? 13.033 -13.491 -30.749 1.00 58.91 96 ARG A C 1
ATOM 684 O O . ARG A 1 96 ? 13.791 -13.786 -31.666 1.00 58.91 96 ARG A O 1
ATOM 691 N N . LEU A 1 97 ? 13.416 -12.756 -29.714 1.00 71.62 97 LEU A N 1
ATOM 692 C CA . LEU A 1 97 ? 14.771 -12.259 -29.497 1.00 71.62 97 LEU A CA 1
ATOM 693 C C . LEU A 1 97 ? 15.333 -12.844 -28.202 1.00 71.62 97 LEU A C 1
ATOM 695 O O . LEU A 1 97 ? 14.740 -12.696 -27.137 1.00 71.62 97 LEU A O 1
ATOM 699 N N . THR A 1 98 ? 16.493 -13.479 -28.280 1.00 68.62 98 THR A N 1
ATOM 700 C CA . THR A 1 98 ? 17.239 -13.992 -27.134 1.00 68.62 98 THR A CA 1
ATOM 701 C C . THR A 1 98 ? 18.511 -13.180 -26.964 1.00 68.62 98 THR A C 1
ATOM 703 O O . THR A 1 98 ? 19.355 -13.151 -27.849 1.00 68.62 98 THR A O 1
ATOM 706 N N . ILE A 1 99 ? 18.666 -12.537 -25.816 1.00 78.81 99 ILE A N 1
ATOM 707 C CA . ILE A 1 99 ? 19.886 -11.852 -25.408 1.00 78.81 99 ILE A CA 1
ATOM 708 C C . ILE A 1 99 ? 20.579 -12.724 -24.373 1.00 78.81 99 ILE A C 1
ATOM 710 O O . ILE A 1 99 ? 19.975 -13.076 -23.363 1.00 78.81 99 ILE A O 1
ATOM 714 N N . LYS A 1 100 ? 21.847 -13.045 -24.588 1.00 73.94 100 LYS A N 1
ATOM 715 C CA . LYS A 1 100 ? 22.700 -13.681 -23.588 1.00 73.94 100 LYS A CA 1
ATOM 716 C C . LYS A 1 100 ? 23.765 -12.703 -23.133 1.00 73.94 100 LYS A C 1
ATOM 718 O O . LYS A 1 100 ? 24.289 -11.953 -23.945 1.00 73.94 100 LYS A O 1
ATOM 723 N N . VAL A 1 101 ? 24.073 -12.708 -21.846 1.00 80.06 101 VAL A N 1
ATOM 724 C CA . VAL A 1 101 ? 25.114 -11.888 -21.236 1.00 80.06 101 VAL A CA 1
ATOM 725 C C . VAL A 1 101 ? 25.970 -12.786 -20.357 1.00 80.06 101 VAL A C 1
ATOM 727 O O . VAL A 1 101 ? 25.517 -13.222 -19.303 1.00 80.06 101 VAL A O 1
ATOM 730 N N . SER A 1 102 ? 27.205 -13.026 -20.774 1.00 73.00 102 SER A N 1
ATOM 731 C CA . SER A 1 102 ? 28.218 -13.731 -19.991 1.00 73.00 102 SER A CA 1
ATOM 732 C C . SER A 1 102 ? 29.090 -12.734 -19.235 1.00 73.00 102 SER A C 1
ATOM 734 O O . SER A 1 102 ? 29.784 -11.912 -19.836 1.00 73.00 102 SER A O 1
ATOM 736 N N . ILE A 1 103 ? 29.066 -12.800 -17.906 1.00 74.69 103 ILE A N 1
ATOM 737 C CA . ILE A 1 103 ? 29.817 -11.900 -17.026 1.00 74.69 103 ILE A CA 1
ATOM 738 C C . ILE A 1 103 ? 30.862 -12.714 -16.257 1.00 74.69 103 ILE A C 1
ATOM 740 O O . ILE A 1 103 ? 30.488 -13.541 -15.421 1.00 74.69 103 ILE A O 1
ATOM 744 N N . PRO A 1 104 ? 32.171 -12.488 -16.464 1.00 70.19 104 PRO A N 1
ATOM 745 C CA . PRO A 1 104 ? 33.201 -13.143 -15.669 1.00 70.19 104 PRO A CA 1
ATOM 746 C C . PRO A 1 104 ? 33.048 -12.809 -14.180 1.00 70.19 104 PRO A C 1
ATOM 748 O O . PRO A 1 104 ? 32.970 -11.646 -13.789 1.00 70.19 104 PRO A O 1
ATOM 751 N N . THR A 1 105 ? 33.069 -13.819 -13.312 1.00 67.19 105 THR A N 1
ATOM 752 C CA . THR A 1 105 ? 32.954 -13.631 -11.851 1.00 67.19 105 THR A CA 1
ATOM 753 C C . THR A 1 105 ? 34.082 -12.776 -11.264 1.00 67.19 105 THR A C 1
ATOM 755 O O . THR A 1 105 ? 33.891 -12.115 -10.242 1.00 67.19 105 THR A O 1
ATOM 758 N N . ALA A 1 106 ? 35.238 -12.730 -11.936 1.00 65.12 106 ALA A N 1
ATOM 759 C CA . ALA A 1 106 ? 36.357 -11.851 -11.600 1.00 65.12 106 ALA A CA 1
ATOM 760 C C . ALA A 1 106 ? 35.999 -10.353 -11.674 1.00 65.12 106 ALA A C 1
ATOM 762 O O . ALA A 1 106 ? 36.602 -9.554 -10.956 1.00 65.12 106 ALA A O 1
ATOM 763 N N . ASP A 1 107 ? 35.002 -9.988 -12.485 1.00 63.34 107 ASP A N 1
ATOM 764 C CA . ASP A 1 107 ? 34.560 -8.606 -12.689 1.00 63.34 107 ASP A CA 1
ATOM 765 C C . ASP A 1 107 ? 33.449 -8.186 -11.704 1.00 63.34 107 ASP A C 1
ATOM 767 O O . ASP A 1 107 ? 33.115 -7.005 -11.606 1.00 63.34 107 ASP A O 1
ATOM 771 N N . ILE A 1 108 ? 32.918 -9.132 -10.917 1.00 64.00 108 ILE A N 1
ATOM 772 C CA . ILE A 1 108 ? 31.866 -8.924 -9.903 1.00 64.00 108 ILE A CA 1
ATOM 773 C C . ILE A 1 108 ? 32.243 -9.509 -8.523 1.00 64.00 108 ILE A C 1
ATOM 775 O O . ILE A 1 108 ? 31.500 -10.315 -7.947 1.00 64.00 108 ILE A O 1
ATOM 779 N N . PRO A 1 109 ? 33.389 -9.111 -7.933 1.00 49.00 109 PRO A N 1
ATOM 780 C CA . PRO A 1 109 ? 33.822 -9.633 -6.643 1.00 49.00 109 PRO A CA 1
ATOM 781 C C . PRO A 1 109 ? 32.874 -9.168 -5.525 1.00 49.00 109 PRO A C 1
ATOM 783 O O . PRO A 1 109 ? 32.838 -7.993 -5.170 1.00 49.00 109 PRO A O 1
ATOM 786 N N . GLY A 1 110 ? 32.109 -10.104 -4.954 1.00 50.28 110 GLY A N 1
ATOM 787 C CA . GLY A 1 110 ? 31.228 -9.865 -3.801 1.00 50.28 110 GLY A CA 1
ATOM 788 C C . GLY A 1 110 ? 29.799 -10.390 -3.948 1.00 50.28 110 GLY A C 1
ATOM 789 O O . GLY A 1 110 ? 29.128 -10.562 -2.935 1.00 50.28 110 GLY A O 1
ATOM 790 N N . LEU A 1 111 ? 29.346 -10.706 -5.167 1.00 53.94 111 LEU A N 1
ATOM 791 C CA . LEU A 1 111 ? 27.976 -11.188 -5.396 1.00 53.94 111 LEU A CA 1
ATOM 792 C C . LEU A 1 111 ? 27.761 -12.666 -4.994 1.00 53.94 111 LEU A C 1
ATOM 794 O O . LEU A 1 111 ? 26.636 -13.069 -4.725 1.00 53.94 111 LEU A O 1
ATOM 798 N N . PHE A 1 112 ? 28.832 -13.471 -4.932 1.00 51.19 112 PHE A N 1
ATOM 799 C CA . PHE A 1 112 ? 28.750 -14.945 -4.867 1.00 51.19 112 PHE A CA 1
ATOM 800 C C . PHE A 1 112 ? 29.494 -15.599 -3.695 1.00 51.19 112 PHE A C 1
ATOM 802 O O . PHE A 1 112 ? 29.712 -16.809 -3.707 1.00 51.19 112 PHE A O 1
ATOM 809 N N . GLY A 1 113 ? 29.871 -14.836 -2.663 1.00 46.75 113 GLY A N 1
ATOM 810 C CA . GLY A 1 113 ? 30.618 -15.363 -1.509 1.00 46.75 113 GLY A CA 1
ATOM 811 C C . GLY A 1 113 ? 29.940 -16.526 -0.762 1.00 46.75 113 GLY A C 1
ATOM 812 O O . GLY A 1 113 ? 30.618 -17.218 -0.011 1.00 46.75 113 GLY A O 1
ATOM 813 N N . ASP A 1 114 ? 28.645 -16.767 -0.999 1.00 44.72 114 ASP A N 1
ATOM 814 C CA . ASP A 1 114 ? 27.828 -17.761 -0.287 1.00 44.72 114 ASP A CA 1
ATOM 815 C C . ASP A 1 114 ? 27.225 -18.866 -1.190 1.00 44.72 114 ASP A C 1
ATOM 817 O O . ASP A 1 114 ? 26.471 -19.718 -0.733 1.00 44.72 114 ASP A O 1
ATOM 821 N N . LEU A 1 115 ? 27.558 -18.902 -2.489 1.00 41.53 115 LEU A N 1
ATOM 822 C CA . LEU A 1 115 ? 26.917 -19.795 -3.478 1.00 41.53 115 LEU A CA 1
ATOM 823 C C . LEU A 1 115 ? 27.736 -21.047 -3.848 1.00 41.53 115 LEU A C 1
ATOM 825 O O . LEU A 1 115 ? 27.491 -21.687 -4.865 1.00 41.53 115 LEU A O 1
ATOM 829 N N . THR A 1 116 ? 28.684 -21.467 -3.006 1.00 39.97 116 THR A N 1
ATOM 830 C CA . THR A 1 116 ? 29.559 -22.628 -3.289 1.00 39.97 116 THR A CA 1
ATOM 831 C C . THR A 1 116 ? 28.972 -23.997 -2.914 1.00 39.97 116 THR A C 1
ATOM 833 O O . THR A 1 116 ? 29.708 -24.971 -2.758 1.00 39.97 116 THR A O 1
ATOM 836 N N . THR A 1 117 ? 27.646 -24.132 -2.825 1.00 38.78 117 THR A N 1
ATOM 837 C CA . THR A 1 117 ? 27.003 -25.455 -2.732 1.00 38.78 117 THR A CA 1
ATOM 838 C C . THR A 1 117 ? 26.030 -25.659 -3.884 1.00 38.78 117 THR A C 1
ATOM 840 O O . THR A 1 117 ? 24.898 -25.184 -3.885 1.00 38.78 117 THR A O 1
ATOM 843 N N . GLY A 1 118 ? 26.525 -26.370 -4.901 1.00 42.97 118 GLY A N 1
ATOM 844 C CA . GLY A 1 118 ? 25.802 -26.684 -6.123 1.00 42.97 118 GLY A CA 1
ATOM 845 C C . GLY A 1 118 ? 24.439 -27.305 -5.845 1.00 42.97 118 GLY A C 1
ATOM 846 O O . GLY A 1 118 ? 24.330 -28.351 -5.206 1.00 42.97 118 GLY A O 1
ATOM 847 N N . THR A 1 119 ? 23.401 -26.660 -6.362 1.00 33.66 119 THR A N 1
ATOM 848 C CA . THR A 1 119 ? 22.084 -27.264 -6.524 1.00 33.66 119 THR A CA 1
ATOM 849 C C . THR A 1 119 ? 21.589 -26.875 -7.905 1.00 33.66 119 THR A C 1
ATOM 851 O O . THR A 1 119 ? 21.237 -25.728 -8.160 1.00 33.66 119 THR A O 1
ATOM 854 N N . SER A 1 120 ? 21.612 -27.836 -8.819 1.00 34.12 120 SER A N 1
ATOM 855 C CA . SER A 1 120 ? 21.001 -27.727 -10.134 1.00 34.12 120 SER A CA 1
ATOM 856 C C . SER A 1 120 ? 19.481 -27.634 -9.974 1.00 34.12 120 SER A C 1
ATOM 858 O O . SER A 1 120 ? 18.822 -28.587 -9.557 1.00 34.12 120 SER A O 1
ATOM 860 N N . PHE A 1 121 ? 18.904 -26.477 -10.300 1.00 34.75 121 PHE A N 1
ATOM 861 C CA . PHE A 1 121 ? 17.456 -26.286 -10.320 1.00 34.75 121 PHE A CA 1
ATOM 862 C C . PHE A 1 121 ? 16.907 -26.610 -11.713 1.00 34.75 121 PHE A C 1
ATOM 864 O O . PHE A 1 121 ? 16.780 -25.746 -12.572 1.00 34.75 121 PHE A O 1
ATOM 871 N N . GLN A 1 122 ? 16.531 -27.871 -11.935 1.00 33.22 122 GLN A N 1
ATOM 872 C CA . GLN A 1 122 ? 15.613 -28.217 -13.021 1.00 33.22 122 GLN A CA 1
ATOM 873 C C . GLN A 1 122 ? 14.175 -27.978 -12.548 1.00 33.22 122 GLN A C 1
ATOM 875 O O . GLN A 1 122 ? 13.635 -28.753 -11.760 1.00 33.22 122 GLN A O 1
ATOM 880 N N . SER A 1 123 ? 13.533 -26.916 -13.042 1.00 33.28 123 SER A N 1
ATOM 881 C CA . SER A 1 123 ? 12.081 -26.751 -12.925 1.00 33.28 123 SER A CA 1
ATOM 882 C C . SER A 1 123 ? 11.416 -27.199 -14.222 1.00 33.28 123 SER A C 1
ATOM 884 O O . SER A 1 123 ? 11.380 -26.473 -15.211 1.00 33.28 123 SER A O 1
ATOM 886 N N . SER A 1 124 ? 10.876 -28.416 -14.197 1.00 28.34 124 SER A N 1
ATOM 887 C CA . SER A 1 124 ? 10.006 -28.976 -15.227 1.00 28.34 124 SER A CA 1
ATOM 888 C C . SER A 1 124 ? 8.775 -28.100 -15.481 1.00 28.34 124 SER A C 1
ATOM 890 O O . SER A 1 124 ? 8.156 -27.595 -14.543 1.00 28.34 124 SER A O 1
ATOM 892 N N . ALA A 1 125 ? 8.400 -27.998 -16.756 1.00 40.97 125 ALA A N 1
ATOM 893 C CA . ALA A 1 125 ? 7.188 -27.364 -17.249 1.00 40.97 125 ALA A CA 1
ATOM 894 C C . ALA A 1 125 ? 5.930 -27.818 -16.488 1.00 40.97 125 ALA A C 1
ATOM 896 O O . ALA A 1 125 ? 5.677 -29.013 -16.331 1.00 40.97 125 ALA A O 1
ATOM 897 N N . GLY A 1 126 ? 5.116 -26.851 -16.063 1.00 30.64 126 GLY A N 1
ATOM 898 C CA . GLY A 1 126 ? 3.789 -27.117 -15.525 1.00 30.64 126 GLY A CA 1
ATOM 899 C C . GLY A 1 126 ? 3.327 -26.100 -14.489 1.00 30.64 126 GLY A C 1
ATOM 900 O O . GLY A 1 126 ? 3.673 -26.186 -13.314 1.00 30.64 126 GLY A O 1
ATOM 901 N N . THR A 1 127 ? 2.375 -25.267 -14.907 1.00 29.42 127 THR A N 1
ATOM 902 C CA . THR A 1 127 ? 1.452 -24.480 -14.068 1.00 29.42 127 THR A CA 1
ATOM 903 C C . THR A 1 127 ? 2.005 -23.177 -13.473 1.00 29.42 127 THR A C 1
ATOM 905 O O . THR A 1 127 ? 2.735 -23.188 -12.484 1.00 29.42 127 THR A O 1
ATOM 908 N N . SER A 1 128 ? 1.545 -22.070 -14.079 1.00 45.75 128 SER A N 1
ATOM 909 C CA . SER A 1 128 ? 1.274 -20.739 -13.504 1.00 45.75 128 SER A CA 1
ATOM 910 C C . SER A 1 128 ? 2.196 -20.307 -12.365 1.00 45.75 128 SER A C 1
ATOM 912 O O . SER A 1 128 ? 1.944 -20.690 -11.223 1.00 45.75 128 SER A O 1
ATOM 914 N N . ARG A 1 129 ? 3.203 -19.465 -12.622 1.00 34.53 129 ARG A N 1
ATOM 915 C CA . ARG A 1 129 ? 3.963 -18.808 -11.546 1.00 34.53 129 ARG A CA 1
ATOM 916 C C . ARG A 1 129 ? 4.728 -17.582 -12.026 1.00 34.53 129 ARG A C 1
ATOM 918 O O . ARG A 1 129 ? 5.347 -17.626 -13.079 1.00 34.53 129 ARG A O 1
ATOM 925 N N . GLY A 1 130 ? 4.649 -16.537 -11.205 1.00 32.56 130 GLY A N 1
ATOM 926 C CA . GLY A 1 130 ? 5.256 -15.230 -11.396 1.00 32.56 130 GLY A CA 1
ATOM 927 C C . GLY A 1 130 ? 6.780 -15.224 -11.498 1.00 32.56 130 GLY A C 1
ATOM 928 O O . GLY A 1 130 ? 7.471 -16.202 -11.196 1.00 32.56 130 GLY A O 1
ATOM 929 N N . VAL A 1 131 ? 7.247 -14.067 -11.960 1.00 33.00 131 VAL A N 1
ATOM 930 C CA . VAL A 1 131 ? 8.625 -13.661 -12.256 1.00 33.00 131 VAL A CA 1
ATOM 931 C C . VAL A 1 131 ? 9.566 -13.941 -11.064 1.00 33.00 131 VAL A C 1
ATOM 933 O O . VAL A 1 131 ? 9.137 -13.818 -9.915 1.00 33.00 131 VAL A O 1
ATOM 936 N N . PRO A 1 132 ? 10.854 -14.279 -11.271 1.00 34.47 132 PRO A N 1
ATOM 937 C CA . PRO A 1 132 ? 11.813 -14.528 -10.185 1.00 34.47 132 PRO A CA 1
ATOM 938 C C . PRO A 1 132 ? 11.923 -13.380 -9.166 1.00 34.47 132 PRO A C 1
ATOM 940 O O . PRO A 1 132 ? 12.074 -13.650 -7.974 1.00 34.47 132 PRO A O 1
ATOM 943 N N . GLU A 1 133 ? 11.751 -12.124 -9.599 1.00 38.16 133 GLU A N 1
ATOM 944 C CA . GLU A 1 133 ? 11.653 -10.960 -8.705 1.00 38.16 133 GLU A CA 1
ATOM 945 C C . GLU A 1 133 ? 10.452 -11.057 -7.765 1.00 38.16 133 GLU A C 1
ATOM 947 O O . GLU A 1 133 ? 10.611 -10.856 -6.567 1.00 38.16 133 GLU A O 1
ATOM 952 N N . THR A 1 134 ? 9.276 -11.470 -8.254 1.00 34.06 134 THR A N 1
ATOM 953 C CA . THR A 1 134 ? 8.106 -11.668 -7.385 1.00 34.06 134 THR A CA 1
ATOM 954 C C . THR A 1 134 ? 8.336 -12.751 -6.336 1.00 34.06 134 THR A C 1
ATOM 956 O O . THR A 1 134 ? 7.836 -12.597 -5.238 1.00 34.06 134 THR A O 1
ATOM 959 N N . ARG A 1 135 ? 9.161 -13.781 -6.583 1.00 36.31 135 ARG A N 1
ATOM 960 C CA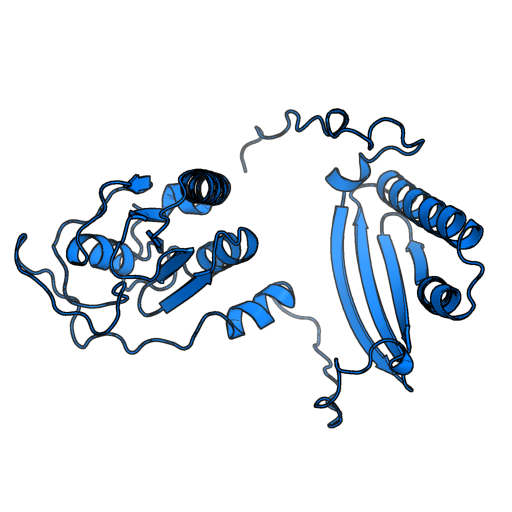 . ARG A 1 135 ? 9.500 -14.802 -5.567 1.00 36.31 135 ARG A CA 1
ATOM 961 C C . ARG A 1 135 ? 10.551 -14.352 -4.550 1.00 36.31 135 ARG A C 1
ATOM 963 O O . ARG A 1 135 ? 10.440 -14.705 -3.378 1.00 36.31 135 ARG A O 1
ATOM 970 N N . LEU A 1 136 ? 11.564 -13.597 -4.977 1.00 38.28 136 LEU A N 1
ATOM 971 C CA . LEU A 1 136 ? 12.566 -13.008 -4.076 1.00 38.28 136 LEU A CA 1
ATOM 972 C C . LEU A 1 136 ? 11.962 -11.883 -3.224 1.00 38.28 136 LEU A C 1
ATOM 974 O O . LEU A 1 136 ? 12.299 -11.768 -2.049 1.00 38.28 136 LEU A O 1
ATOM 978 N N . LEU A 1 137 ? 11.008 -11.124 -3.771 1.00 38.00 137 LEU A N 1
ATOM 979 C CA . LEU A 1 137 ? 10.221 -10.153 -3.018 1.00 38.00 137 LEU A CA 1
ATOM 980 C C . LEU A 1 137 ? 9.063 -10.784 -2.224 1.00 38.00 137 LEU A C 1
ATOM 982 O O . LEU A 1 137 ? 8.792 -10.309 -1.133 1.00 38.00 137 LEU A O 1
ATOM 986 N N . GLU A 1 138 ? 8.427 -11.875 -2.663 1.00 37.38 138 GLU A N 1
ATOM 987 C CA . GLU A 1 138 ? 7.490 -12.661 -1.829 1.00 37.38 138 GLU A CA 1
ATOM 988 C C . GLU A 1 138 ? 8.199 -13.228 -0.589 1.00 37.38 138 GLU A C 1
ATOM 990 O O . GLU A 1 138 ? 7.579 -13.359 0.465 1.00 37.38 138 GLU A O 1
ATOM 995 N N . ALA A 1 139 ? 9.496 -13.536 -0.701 1.00 38.44 139 ALA A N 1
ATOM 996 C CA . ALA A 1 139 ? 10.350 -13.880 0.431 1.00 38.44 139 ALA A CA 1
ATOM 997 C C . ALA A 1 139 ? 10.803 -12.649 1.249 1.00 38.44 139 ALA A C 1
ATOM 999 O O . ALA A 1 139 ? 11.112 -12.796 2.430 1.00 38.44 139 ALA A O 1
ATOM 1000 N N . ALA A 1 140 ? 10.835 -11.451 0.648 1.00 39.09 140 ALA A N 1
ATOM 1001 C CA . ALA A 1 140 ? 11.202 -10.192 1.308 1.00 39.09 140 ALA A CA 1
ATOM 1002 C C . ALA A 1 140 ? 10.018 -9.470 1.978 1.00 39.09 140 ALA A C 1
ATOM 1004 O O . ALA A 1 140 ? 10.233 -8.697 2.915 1.00 39.09 140 ALA A O 1
ATOM 1005 N N . VAL A 1 141 ? 8.772 -9.733 1.558 1.00 51.44 141 VAL A N 1
ATOM 1006 C CA . VAL A 1 141 ? 7.591 -9.324 2.318 1.00 51.44 141 VAL A CA 1
ATOM 1007 C C . VAL A 1 141 ? 7.587 -10.145 3.600 1.00 51.44 141 VAL A C 1
ATOM 1009 O O . VAL A 1 141 ? 7.284 -11.337 3.600 1.00 51.44 141 VAL A O 1
ATOM 1012 N N . ARG A 1 142 ? 7.978 -9.468 4.681 1.00 51.72 142 ARG A N 1
ATOM 1013 C CA . ARG A 1 142 ? 8.187 -9.993 6.031 1.00 51.72 142 ARG A CA 1
ATOM 1014 C C . ARG A 1 142 ? 7.205 -11.089 6.454 1.00 51.72 142 ARG A C 1
ATOM 1016 O O . ARG A 1 142 ? 6.012 -11.066 6.144 1.00 51.72 142 ARG A O 1
ATOM 1023 N N . ASP A 1 143 ? 7.768 -11.987 7.260 1.00 58.25 143 ASP A N 1
ATOM 1024 C CA . ASP A 1 143 ? 7.149 -13.083 7.999 1.00 58.25 143 ASP A CA 1
ATOM 1025 C C . ASP A 1 143 ? 5.688 -12.852 8.389 1.00 58.25 143 ASP A C 1
ATOM 1027 O O . ASP A 1 143 ? 5.277 -11.762 8.796 1.00 58.25 143 ASP A O 1
ATOM 1031 N N . LYS A 1 144 ? 4.895 -13.929 8.341 1.00 73.94 144 LYS A N 1
ATOM 1032 C CA . LYS A 1 144 ? 3.518 -13.907 8.842 1.00 73.94 144 LYS A CA 1
ATOM 1033 C C . LYS A 1 144 ? 3.503 -13.362 10.272 1.00 73.94 144 LYS A C 1
ATOM 1035 O O . LYS A 1 144 ? 4.025 -14.007 11.180 1.00 73.94 144 LYS A O 1
ATOM 1040 N N . ILE A 1 145 ? 2.855 -12.219 10.478 1.00 84.62 145 ILE A N 1
ATOM 1041 C CA . ILE A 1 145 ? 2.631 -11.689 11.821 1.00 84.62 145 ILE A CA 1
ATOM 1042 C C . ILE A 1 145 ? 1.560 -12.547 12.492 1.00 84.62 145 ILE A C 1
ATOM 1044 O O . ILE A 1 145 ? 0.562 -12.920 11.868 1.00 84.62 145 ILE A O 1
ATOM 1048 N N . ALA A 1 146 ? 1.782 -12.878 13.765 1.00 88.75 146 ALA A N 1
ATOM 1049 C CA . ALA A 1 146 ? 0.801 -13.593 14.564 1.00 88.75 146 ALA A CA 1
ATOM 1050 C C . ALA A 1 146 ? -0.503 -12.786 14.631 1.00 88.75 146 ALA A C 1
ATOM 1052 O O . ALA A 1 146 ? -0.515 -11.649 15.104 1.00 88.75 146 ALA A O 1
ATOM 1053 N N . ILE A 1 147 ? -1.591 -13.393 14.155 1.00 93.00 147 ILE A N 1
ATOM 1054 C CA . ILE A 1 147 ? -2.928 -12.804 14.226 1.00 93.00 147 ILE A CA 1
ATOM 1055 C C . ILE A 1 147 ? -3.317 -12.646 15.695 1.00 93.00 147 ILE A C 1
ATOM 1057 O O . ILE A 1 147 ? -3.091 -13.553 16.503 1.00 93.00 147 ILE A O 1
ATOM 1061 N N . MET A 1 148 ? -3.886 -11.492 16.041 1.00 93.56 148 MET A N 1
ATOM 1062 C CA . MET A 1 148 ? -4.401 -11.253 17.384 1.00 93.56 148 MET A CA 1
ATOM 1063 C C . MET A 1 148 ? -5.482 -12.285 17.760 1.00 93.56 148 MET A C 1
ATOM 1065 O O . MET A 1 148 ? -6.174 -12.800 16.884 1.00 93.56 148 MET A O 1
ATOM 1069 N N . PRO A 1 149 ? -5.663 -12.603 19.056 1.00 88.69 149 PRO A N 1
ATOM 1070 C CA . PRO A 1 149 ? -6.584 -13.663 19.480 1.00 88.69 149 PRO A CA 1
ATOM 1071 C C . PRO A 1 149 ? -8.058 -13.434 19.115 1.00 88.69 149 PRO A C 1
ATOM 1073 O O . PRO A 1 149 ? -8.837 -14.387 19.128 1.00 88.69 149 PRO A O 1
ATOM 1076 N N . SER A 1 150 ? -8.446 -12.190 18.826 1.00 91.25 150 SER A N 1
ATOM 1077 C CA . SER A 1 150 ? -9.804 -11.797 18.460 1.00 91.25 150 SER A CA 1
ATOM 1078 C C . SER A 1 150 ? -9.808 -10.766 17.328 1.00 91.25 150 SER A C 1
ATOM 1080 O O . SER A 1 150 ? -8.821 -10.065 17.101 1.00 91.25 150 SER A O 1
ATOM 1082 N N . ALA A 1 151 ? -10.928 -10.732 16.608 1.00 93.56 151 ALA A N 1
ATOM 1083 C CA . ALA A 1 151 ? -11.248 -9.793 15.536 1.00 93.56 151 ALA A CA 1
ATOM 1084 C C . ALA A 1 151 ? -12.722 -9.368 15.660 1.00 93.56 151 ALA A C 1
ATOM 1086 O O . ALA A 1 151 ? -13.517 -9.518 14.744 1.00 93.56 151 ALA A O 1
ATOM 1087 N N . LEU A 1 152 ? -13.138 -8.978 16.864 1.00 96.00 152 LEU A N 1
ATOM 1088 C CA . LEU A 1 152 ? -14.527 -8.630 17.141 1.00 96.00 152 LEU A CA 1
ATOM 1089 C C . LEU A 1 152 ? -14.793 -7.154 16.844 1.00 96.00 152 LEU A C 1
ATOM 1091 O O . LEU A 1 152 ? -13.967 -6.285 17.130 1.00 96.00 152 LEU A O 1
ATOM 1095 N N . HIS A 1 153 ? -16.011 -6.868 16.382 1.00 97.62 153 HIS A N 1
ATOM 1096 C CA . HIS A 1 153 ? -16.533 -5.509 16.372 1.00 97.62 153 HIS A CA 1
ATOM 1097 C C . HIS A 1 153 ? -16.709 -4.986 17.800 1.00 97.62 153 HIS A C 1
ATOM 1099 O O . HIS A 1 153 ? -17.501 -5.522 18.582 1.00 97.62 153 HIS A O 1
ATOM 1105 N N . VAL A 1 154 ? -16.016 -3.897 18.119 1.00 97.75 154 VAL A N 1
ATOM 1106 C CA . VAL A 1 154 ? -16.187 -3.142 19.364 1.00 97.75 154 VAL A CA 1
ATOM 1107 C C . VAL A 1 154 ? -16.950 -1.844 19.113 1.00 97.75 154 VAL A C 1
ATOM 1109 O O . VAL A 1 154 ? -17.125 -1.404 17.973 1.00 97.75 154 VAL A O 1
ATOM 1112 N N . ALA A 1 155 ? -17.446 -1.231 20.189 1.00 97.25 155 ALA A N 1
ATOM 1113 C CA . ALA A 1 155 ? -18.192 0.017 20.095 1.00 97.25 155 ALA A CA 1
ATOM 1114 C C . ALA A 1 155 ? -17.327 1.137 19.499 1.00 97.25 155 ALA A C 1
ATOM 1116 O O . ALA A 1 155 ? -16.153 1.282 19.838 1.00 97.25 155 ALA A O 1
ATOM 1117 N N . GLU A 1 156 ? -17.921 1.968 18.644 1.00 94.69 156 GLU A N 1
ATOM 1118 C CA . GLU A 1 156 ? -17.219 3.125 18.095 1.00 94.69 156 GLU A CA 1
ATOM 1119 C C . GLU A 1 156 ? -16.768 4.078 19.216 1.00 94.69 156 GLU A C 1
ATOM 1121 O O . GLU A 1 156 ? -17.507 4.356 20.163 1.00 94.69 156 GLU A O 1
ATOM 1126 N N . GLY A 1 157 ? -15.528 4.560 19.123 1.00 95.00 157 GLY A N 1
ATOM 1127 C CA . GLY A 1 157 ? -14.869 5.352 20.163 1.00 95.00 157 GLY A CA 1
ATOM 1128 C C . GLY A 1 157 ? -14.140 4.519 21.225 1.00 95.00 157 GLY A C 1
ATOM 1129 O O . GLY A 1 157 ? -13.341 5.079 21.978 1.00 95.00 157 GLY A O 1
ATOM 1130 N N . GLN A 1 158 ? -14.354 3.200 21.280 1.00 97.31 158 GLN A N 1
ATOM 1131 C CA . GLN A 1 158 ? -13.550 2.310 22.115 1.00 97.31 158 GLN A CA 1
ATOM 1132 C C . GLN A 1 158 ? -12.150 2.163 21.514 1.00 97.31 158 GLN A C 1
ATOM 1134 O O . GLN A 1 158 ? -12.021 1.844 20.337 1.00 97.31 158 GLN A O 1
ATOM 1139 N N . LYS A 1 159 ? -11.112 2.365 22.329 1.00 97.31 159 LYS A N 1
ATOM 1140 C CA . LYS A 1 159 ? -9.728 2.144 21.904 1.00 97.31 159 LYS A CA 1
ATOM 1141 C C . LYS A 1 159 ? -9.371 0.663 21.921 1.00 97.31 159 LYS A C 1
ATOM 1143 O O . LYS A 1 159 ? -9.745 -0.038 22.866 1.00 97.31 159 LYS A O 1
ATOM 1148 N N . VAL A 1 160 ? -8.611 0.229 20.923 1.00 97.38 160 VAL A N 1
ATOM 1149 C CA . VAL A 1 160 ? -8.043 -1.122 20.852 1.00 97.38 160 VAL A CA 1
ATOM 1150 C C . VAL A 1 160 ? -6.520 -1.042 20.898 1.00 97.38 160 VAL A C 1
ATOM 1152 O O . VAL A 1 160 ? -5.901 -0.206 20.246 1.00 97.38 160 VAL A O 1
ATOM 1155 N N . GLU A 1 161 ? -5.913 -1.924 21.688 1.00 97.44 161 GLU A N 1
ATOM 1156 C CA . GLU A 1 161 ? -4.461 -2.082 21.741 1.00 97.44 161 GLU A CA 1
ATOM 1157 C C . GLU A 1 161 ? -4.035 -3.164 20.751 1.00 97.44 161 GLU A C 1
ATOM 1159 O O . GLU A 1 161 ? -4.530 -4.290 20.810 1.00 97.44 161 GLU A O 1
ATOM 1164 N N . TYR A 1 162 ? -3.099 -2.833 19.864 1.00 96.94 162 TYR A N 1
ATOM 1165 C CA . TYR A 1 162 ? -2.635 -3.723 18.803 1.00 96.94 162 TYR A CA 1
ATOM 1166 C C . TYR A 1 162 ? -1.224 -4.242 19.070 1.00 96.94 162 TYR A C 1
ATOM 1168 O O . TYR A 1 162 ? -0.384 -3.555 19.649 1.00 96.94 162 TYR A O 1
ATOM 1176 N N . SER A 1 163 ? -0.936 -5.459 18.605 1.00 94.56 163 SER A N 1
ATOM 1177 C CA . SER A 1 163 ? 0.402 -6.060 18.709 1.00 94.56 163 SER A CA 1
ATOM 1178 C C . SER A 1 163 ? 1.422 -5.459 17.735 1.00 94.56 163 SER A C 1
ATOM 1180 O O . SER A 1 163 ? 2.624 -5.650 17.918 1.00 94.56 163 SER A O 1
ATOM 1182 N N . THR A 1 164 ? 0.962 -4.742 16.705 1.00 95.12 164 THR A N 1
ATOM 1183 C CA . THR A 1 164 ? 1.803 -4.089 15.696 1.00 95.12 164 THR A CA 1
ATOM 1184 C C . THR A 1 164 ? 1.367 -2.654 15.447 1.00 95.12 164 THR A C 1
ATOM 1186 O O . THR A 1 164 ? 0.223 -2.280 15.695 1.00 95.12 164 THR A O 1
ATOM 1189 N N . ASN A 1 165 ? 2.290 -1.856 14.915 1.00 94.94 165 ASN A N 1
ATOM 1190 C CA . ASN A 1 165 ? 2.044 -0.479 14.518 1.00 94.94 165 ASN A CA 1
ATOM 1191 C C . ASN A 1 165 ? 2.662 -0.226 13.125 1.00 94.94 165 ASN A C 1
ATOM 1193 O O . ASN A 1 165 ? 3.890 -0.252 13.033 1.00 94.94 165 ASN A O 1
ATOM 1197 N N . PRO A 1 166 ? 1.863 0.004 12.061 1.00 96.94 166 PRO A N 1
ATOM 1198 C CA . PRO A 1 166 ? 0.394 -0.015 12.028 1.00 96.94 166 PRO A CA 1
ATOM 1199 C C . PRO A 1 166 ? -0.203 -1.384 12.416 1.00 96.94 166 PRO A C 1
ATOM 1201 O O . PRO A 1 166 ? 0.503 -2.402 12.368 1.00 96.94 166 PRO A O 1
ATOM 1204 N N . PRO A 1 167 ? -1.485 -1.448 12.816 1.00 97.81 167 PRO A N 1
ATOM 1205 C CA . PRO A 1 167 ? -2.115 -2.722 13.133 1.00 97.81 167 PRO A CA 1
ATOM 1206 C C . PRO A 1 167 ? -2.210 -3.606 11.885 1.00 97.81 167 PRO A C 1
ATOM 1208 O O . PRO A 1 167 ? -2.261 -3.126 10.751 1.00 97.81 167 PRO A O 1
ATOM 1211 N N . THR A 1 168 ? -2.199 -4.916 12.111 1.00 96.62 168 THR A N 1
ATOM 1212 C CA . THR A 1 168 ? -2.296 -5.939 11.055 1.00 96.62 168 THR A CA 1
ATOM 1213 C C . THR A 1 168 ? -3.427 -6.934 11.296 1.00 96.62 168 THR A C 1
ATOM 1215 O O . THR A 1 168 ? -3.767 -7.703 10.406 1.00 96.62 168 THR A O 1
ATOM 1218 N N . SER A 1 169 ? -3.997 -6.952 12.499 1.00 97.25 169 SER A N 1
ATOM 1219 C CA . SER A 1 169 ? -5.179 -7.723 12.887 1.00 97.25 169 SER A CA 1
ATOM 1220 C C . SER A 1 169 ? -5.645 -7.249 14.261 1.00 97.25 169 SER A C 1
ATOM 1222 O O . SER A 1 169 ? -4.890 -6.560 14.947 1.00 97.25 169 SER A O 1
ATOM 1224 N N . GLY A 1 170 ? -6.843 -7.645 14.679 1.00 96.25 170 GLY A N 1
ATOM 1225 C CA . GLY A 1 170 ? -7.36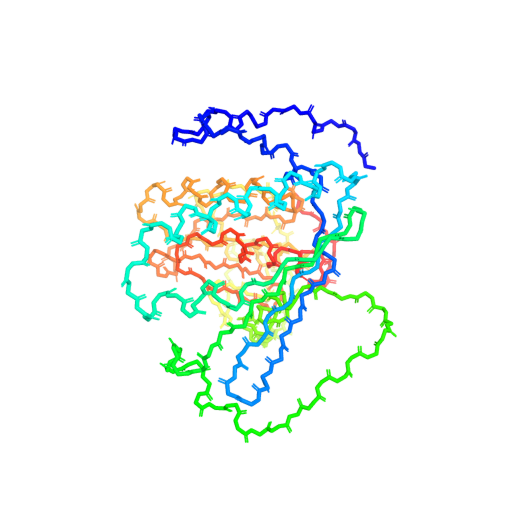1 -7.362 16.014 1.00 96.25 170 GLY A CA 1
ATOM 1226 C C . GLY A 1 170 ? -8.819 -6.942 16.003 1.00 96.25 170 GLY A C 1
ATOM 1227 O O . GLY A 1 170 ? -9.442 -6.826 14.945 1.00 96.25 170 GLY A O 1
ATOM 1228 N N . ASP A 1 171 ? -9.345 -6.691 17.198 1.00 97.88 171 ASP A N 1
ATOM 1229 C CA . ASP A 1 171 ? -10.646 -6.056 17.383 1.00 97.88 171 ASP A CA 1
ATOM 1230 C C . ASP A 1 171 ? -10.660 -4.669 16.725 1.00 97.88 171 ASP A C 1
ATOM 1232 O O . ASP A 1 171 ? -9.632 -3.994 16.614 1.00 97.88 171 ASP A O 1
ATOM 1236 N N . HIS A 1 172 ? -11.821 -4.241 16.252 1.00 98.50 172 HIS A N 1
ATOM 1237 C CA . HIS A 1 172 ? -11.936 -3.035 15.436 1.00 98.50 172 HIS A CA 1
ATOM 1238 C C . HIS A 1 172 ? -13.363 -2.482 15.472 1.00 98.50 172 HIS A C 1
ATOM 1240 O O . HIS A 1 172 ? -14.277 -3.111 16.006 1.00 98.50 172 HIS A O 1
ATOM 1246 N N . TRP A 1 173 ? -13.577 -1.264 14.976 1.00 98.44 173 TRP A N 1
ATOM 1247 C CA . TRP A 1 173 ? -14.925 -0.685 14.946 1.00 98.44 173 TRP A CA 1
ATOM 1248 C C . TRP A 1 173 ? -15.750 -1.321 13.839 1.00 98.44 173 TRP A C 1
ATOM 1250 O O . TRP A 1 173 ? -15.220 -1.642 12.788 1.00 98.44 173 TRP A O 1
ATOM 1260 N N . ALA A 1 174 ? -17.071 -1.397 14.011 1.00 95.81 174 ALA A N 1
ATOM 1261 C CA . ALA A 1 174 ? -17.973 -1.898 12.966 1.00 95.81 174 ALA A CA 1
ATOM 1262 C C . ALA A 1 174 ? -17.988 -1.045 11.677 1.00 95.81 174 ALA A C 1
ATOM 1264 O O . ALA A 1 174 ? -18.603 -1.440 10.692 1.00 95.81 174 ALA A O 1
ATOM 1265 N N . ARG A 1 175 ? -17.343 0.129 11.677 1.00 96.50 175 ARG A N 1
ATOM 1266 C CA . ARG A 1 175 ? -17.161 0.963 10.485 1.00 96.50 175 ARG A CA 1
ATOM 1267 C C . ARG A 1 175 ? -15.779 0.749 9.870 1.00 96.50 175 ARG A C 1
ATOM 1269 O O . ARG A 1 175 ? -14.791 0.713 10.599 1.00 96.50 175 ARG A O 1
ATOM 1276 N N . TRP A 1 176 ? -15.723 0.737 8.545 1.00 98.00 176 TRP A N 1
ATOM 1277 C CA . TRP A 1 176 ? -14.499 0.794 7.743 1.00 98.00 176 TRP A CA 1
ATOM 1278 C C . TRP A 1 176 ? -14.479 2.080 6.897 1.00 98.00 176 TRP A C 1
ATOM 1280 O O . TRP A 1 176 ? -15.441 2.854 6.910 1.00 98.00 176 TRP A O 1
ATOM 1290 N N . ALA A 1 177 ? -13.365 2.361 6.221 1.00 98.31 177 ALA A N 1
ATOM 1291 C CA . ALA A 1 177 ? -13.237 3.492 5.300 1.00 98.31 177 ALA A CA 1
ATOM 1292 C C . ALA A 1 177 ? -13.481 3.073 3.840 1.00 98.31 177 ALA A C 1
ATOM 1294 O O . ALA A 1 177 ? -13.112 1.964 3.456 1.00 98.31 177 ALA A O 1
ATOM 1295 N N . ASP A 1 178 ? -14.036 3.976 3.029 1.00 98.50 178 ASP A N 1
ATOM 1296 C CA . ASP A 1 178 ? -14.061 3.826 1.566 1.00 98.50 178 ASP A CA 1
ATOM 1297 C C . ASP A 1 178 ? -12.630 3.826 0.991 1.00 98.50 178 ASP A C 1
ATOM 1299 O O . ASP A 1 178 ? -11.676 4.270 1.644 1.00 98.50 178 ASP A O 1
ATOM 1303 N N . CYS A 1 179 ? -12.448 3.347 -0.243 1.00 98.12 179 CYS A N 1
ATOM 1304 C CA . CYS A 1 179 ? -11.131 3.412 -0.871 1.00 98.12 179 CYS A CA 1
ATOM 1305 C C . CYS A 1 179 ? -10.709 4.871 -1.111 1.00 98.12 179 CYS A C 1
ATOM 1307 O O . CYS A 1 179 ? -11.506 5.718 -1.527 1.00 98.12 179 CYS A O 1
ATOM 1309 N N . GLY A 1 180 ? -9.418 5.162 -0.934 1.00 97.75 180 GLY A N 1
ATOM 1310 C CA . GLY A 1 180 ? -8.867 6.462 -1.308 1.00 97.75 180 GLY A CA 1
ATOM 1311 C C . GLY A 1 180 ? -7.790 7.014 -0.386 1.00 97.75 180 GLY A C 1
ATOM 1312 O O . GLY A 1 180 ? -7.062 6.289 0.289 1.00 97.75 180 GLY A O 1
ATOM 1313 N N . TRP A 1 181 ? -7.654 8.340 -0.429 1.00 98.06 181 TRP A N 1
ATOM 1314 C CA . TRP A 1 181 ? -6.544 9.094 0.145 1.00 98.06 181 TRP A CA 1
ATOM 1315 C C . TRP A 1 181 ? -6.999 9.961 1.328 1.00 98.06 181 TRP A C 1
ATOM 1317 O O . TRP A 1 181 ? -7.766 10.910 1.156 1.00 98.06 181 TRP A O 1
ATOM 1327 N N . TYR A 1 182 ? -6.474 9.669 2.518 1.00 98.44 182 TYR A N 1
ATOM 1328 C CA . TYR A 1 182 ? -6.857 10.266 3.800 1.00 98.44 182 TYR A CA 1
ATOM 1329 C C . TYR A 1 182 ? -5.661 10.973 4.465 1.00 98.44 182 TYR A C 1
ATOM 1331 O O . TYR A 1 182 ? -5.062 10.462 5.414 1.00 98.44 182 TYR A O 1
ATOM 1339 N N . PRO A 1 183 ? -5.299 12.189 4.017 1.00 95.75 183 PRO A N 1
ATOM 1340 C CA . PRO A 1 183 ? -4.124 12.897 4.526 1.00 95.75 183 PRO A CA 1
ATOM 1341 C C . PRO A 1 183 ? -4.292 13.399 5.967 1.00 95.75 183 PRO A C 1
ATOM 1343 O O . PRO A 1 183 ? -3.305 13.728 6.618 1.00 95.75 183 PRO A O 1
ATOM 1346 N N . GLY A 1 184 ? -5.529 13.446 6.474 1.00 96.06 184 GLY A N 1
ATOM 1347 C CA . GLY A 1 184 ? -5.836 13.734 7.879 1.00 96.06 184 GLY A CA 1
ATOM 1348 C C . GLY A 1 184 ? -5.692 12.529 8.815 1.00 96.06 184 GLY A C 1
ATOM 1349 O O . GLY A 1 184 ? -5.958 12.664 10.006 1.00 96.06 184 GLY A O 1
ATOM 1350 N N . GLY A 1 185 ? -5.300 11.370 8.282 1.00 97.62 185 GLY A N 1
ATOM 1351 C CA . GLY A 1 185 ? -5.203 10.124 9.024 1.00 97.62 185 GLY A CA 1
ATOM 1352 C C . GLY A 1 185 ? -6.551 9.420 9.163 1.00 97.62 185 GLY A C 1
ATOM 1353 O O . GLY A 1 185 ? -7.611 9.948 8.823 1.00 97.62 185 GLY A O 1
ATOM 1354 N N . LEU A 1 186 ? -6.501 8.198 9.682 1.00 98.19 186 LEU A N 1
ATOM 1355 C CA . LEU A 1 186 ? -7.667 7.410 10.078 1.00 98.19 186 LEU A CA 1
ATOM 1356 C C . LEU A 1 186 ? -7.351 6.710 11.403 1.00 98.19 186 LEU A C 1
ATOM 1358 O O . LEU A 1 186 ? -6.187 6.364 11.614 1.00 98.19 186 LEU A O 1
ATOM 1362 N N . PRO A 1 187 ? -8.339 6.464 12.281 1.00 98.19 187 PRO A N 1
ATOM 1363 C CA . PRO A 1 187 ? -8.135 5.649 13.476 1.00 98.19 187 PRO A CA 1
ATOM 1364 C C . PRO A 1 187 ? -7.657 4.233 13.134 1.00 98.19 187 PRO A C 1
ATOM 1366 O O . PRO A 1 187 ? -8.046 3.671 12.107 1.00 98.19 187 PRO A O 1
ATOM 1369 N N . ASP A 1 188 ? -6.838 3.653 14.012 1.00 98.50 188 ASP A N 1
ATOM 1370 C CA . ASP A 1 188 ? -6.309 2.291 13.861 1.00 98.50 188 ASP A CA 1
ATOM 1371 C C . ASP A 1 188 ? -7.454 1.253 13.831 1.00 98.50 188 ASP A C 1
ATOM 1373 O O . ASP A 1 188 ? -7.415 0.298 13.055 1.00 98.50 188 ASP A O 1
ATOM 1377 N N . GLU A 1 189 ? -8.532 1.506 14.575 1.00 98.62 189 GLU A N 1
ATOM 1378 C CA . GLU A 1 189 ? -9.737 0.677 14.631 1.00 98.62 189 GLU A CA 1
ATOM 1379 C C . GLU A 1 189 ? -10.575 0.720 13.352 1.00 98.62 189 GLU A C 1
ATOM 1381 O O . GLU A 1 189 ? -11.283 -0.237 13.065 1.00 98.62 189 GLU A O 1
ATOM 1386 N N . VAL A 1 190 ? -10.513 1.802 12.572 1.00 98.56 190 VAL A N 1
ATOM 1387 C CA . VAL A 1 190 ? -11.210 1.873 11.275 1.00 98.56 190 VAL A CA 1
ATOM 1388 C C . VAL A 1 190 ? -10.440 1.064 10.244 1.00 98.56 190 VAL A C 1
ATOM 1390 O O . VAL A 1 190 ? -11.007 0.227 9.548 1.00 98.56 190 VAL A O 1
ATOM 1393 N N . ILE A 1 191 ? -9.127 1.284 10.167 1.00 98.31 191 ILE A N 1
ATOM 1394 C CA . ILE A 1 191 ? -8.324 0.625 9.142 1.00 98.31 191 ILE A CA 1
ATOM 1395 C C . ILE A 1 191 ? -8.124 -0.860 9.434 1.00 98.31 191 ILE A C 1
ATOM 1397 O O . ILE A 1 191 ? -7.954 -1.632 8.500 1.00 98.31 191 ILE A O 1
ATOM 1401 N N . THR A 1 192 ? -8.210 -1.296 10.694 1.00 98.56 192 THR A N 1
ATOM 1402 C CA . THR A 1 192 ? -8.152 -2.730 11.018 1.00 98.56 192 THR A CA 1
ATOM 1403 C C . THR A 1 192 ? -9.363 -3.477 10.453 1.00 98.56 192 THR A C 1
ATOM 1405 O O . THR A 1 192 ? -9.201 -4.601 9.985 1.00 98.56 192 THR A O 1
ATOM 1408 N N . HIS A 1 193 ? -10.533 -2.833 10.380 1.00 98.50 193 HIS A N 1
ATOM 1409 C CA . HIS A 1 193 ? -11.696 -3.384 9.677 1.00 98.50 193 HIS A CA 1
ATOM 1410 C C . HIS A 1 193 ? -11.438 -3.481 8.165 1.00 98.50 193 HIS A C 1
ATOM 1412 O O . HIS A 1 193 ? -11.659 -4.526 7.561 1.00 98.50 193 HIS A O 1
ATOM 1418 N N . ASN A 1 194 ? -10.861 -2.440 7.548 1.00 98.75 194 ASN A N 1
ATOM 1419 C CA . ASN A 1 194 ? -10.438 -2.515 6.143 1.00 98.75 194 ASN A CA 1
ATOM 1420 C C . ASN A 1 194 ? -9.504 -3.717 5.892 1.00 98.75 194 ASN A C 1
ATOM 1422 O O . ASN A 1 194 ? -9.654 -4.427 4.896 1.00 98.75 194 ASN A O 1
ATOM 1426 N N . LEU A 1 195 ? -8.566 -3.989 6.806 1.00 98.44 195 LEU A N 1
ATOM 1427 C CA . LEU A 1 195 ? -7.692 -5.161 6.713 1.00 98.44 195 LEU A CA 1
ATOM 1428 C C . LEU A 1 195 ? -8.471 -6.480 6.833 1.00 98.44 195 LEU A C 1
ATOM 1430 O O . LEU A 1 195 ? -8.158 -7.419 6.098 1.00 98.44 195 LEU A O 1
ATOM 1434 N N . GLU A 1 196 ? -9.476 -6.564 7.712 1.00 94.62 196 GLU A N 1
ATOM 1435 C CA . GLU A 1 196 ? -10.343 -7.746 7.832 1.00 94.62 196 GLU A CA 1
ATOM 1436 C C . GLU A 1 196 ? -11.084 -8.040 6.517 1.00 94.62 196 GLU A C 1
ATOM 1438 O O . GLU A 1 196 ? -11.114 -9.181 6.050 1.00 94.62 196 GLU A O 1
ATOM 1443 N N . HIS A 1 197 ? -11.577 -6.995 5.853 1.00 97.06 197 HIS A N 1
ATOM 1444 C CA . HIS A 1 197 ? -12.201 -7.061 4.529 1.00 97.06 197 HIS A CA 1
ATOM 1445 C C . HIS A 1 197 ? -11.236 -7.409 3.380 1.00 97.06 197 HIS A C 1
ATOM 1447 O O . HIS A 1 197 ? -11.655 -7.577 2.229 1.00 97.06 197 HIS A O 1
ATOM 1453 N N . GLY A 1 198 ? -9.940 -7.534 3.676 1.00 94.50 198 GLY A N 1
ATOM 1454 C CA . GLY A 1 198 ? -8.901 -7.862 2.707 1.00 94.50 198 GLY A CA 1
ATOM 1455 C C . GLY A 1 198 ? -8.388 -6.652 1.927 1.00 94.50 198 GLY A C 1
ATOM 1456 O O . GLY A 1 198 ? -7.756 -6.830 0.885 1.00 94.50 198 GLY A O 1
ATOM 1457 N N . ASN A 1 199 ? -8.654 -5.431 2.390 1.00 98.56 199 ASN A N 1
ATOM 1458 C CA . ASN A 1 199 ? -8.071 -4.223 1.814 1.00 98.56 199 ASN A CA 1
ATOM 1459 C C . ASN A 1 199 ? -6.590 -4.096 2.204 1.00 98.56 199 ASN A C 1
ATOM 1461 O O . ASN A 1 199 ? -6.099 -4.738 3.136 1.00 98.56 199 ASN A O 1
ATOM 1465 N N . ILE A 1 200 ? -5.887 -3.233 1.480 1.00 98.56 200 ILE A N 1
ATOM 1466 C CA . ILE A 1 200 ? -4.515 -2.827 1.748 1.00 98.56 200 ILE A CA 1
ATOM 1467 C C . ILE A 1 200 ? -4.539 -1.427 2.339 1.00 98.56 200 ILE A C 1
ATOM 1469 O O . ILE A 1 200 ? -5.062 -0.489 1.729 1.00 98.56 200 ILE A O 1
ATOM 1473 N N . VAL A 1 201 ? -3.939 -1.286 3.517 1.00 98.75 201 VAL A N 1
ATOM 1474 C CA . VAL A 1 201 ? -3.811 0.005 4.191 1.00 98.75 201 VAL A CA 1
ATOM 1475 C C . VAL A 1 201 ? -2.384 0.504 4.031 1.00 98.75 201 VAL A C 1
ATOM 1477 O O . VAL A 1 201 ? -1.440 -0.121 4.508 1.00 98.75 201 VAL A O 1
ATOM 1480 N N . VAL A 1 202 ? -2.234 1.653 3.385 1.00 98.81 202 VAL A N 1
ATOM 1481 C CA . VAL A 1 202 ? -0.962 2.342 3.165 1.00 98.81 202 VAL A CA 1
ATOM 1482 C C . VAL A 1 202 ? -0.830 3.448 4.205 1.00 98.81 202 VAL A C 1
ATOM 1484 O O . VAL A 1 202 ? -1.477 4.488 4.104 1.00 98.81 202 VAL A O 1
ATOM 1487 N N . SER A 1 203 ? -0.025 3.221 5.236 1.00 98.75 203 SER A N 1
ATOM 1488 C CA . SER A 1 203 ? 0.266 4.222 6.269 1.00 98.75 203 SER A CA 1
ATOM 1489 C C . SER A 1 203 ? 1.592 4.905 5.949 1.00 98.75 203 SER A C 1
ATOM 1491 O O . SER A 1 203 ? 2.587 4.210 5.781 1.00 98.75 203 SER A O 1
ATOM 1493 N N . TYR A 1 204 ? 1.632 6.234 5.864 1.00 98.56 204 TYR A N 1
ATOM 1494 C CA . TYR A 1 204 ? 2.857 6.974 5.531 1.00 98.56 204 TYR A CA 1
ATOM 1495 C C . TYR A 1 204 ? 3.160 8.080 6.544 1.00 98.56 204 TYR A C 1
ATOM 1497 O O . TYR A 1 204 ? 2.241 8.695 7.095 1.00 98.56 204 TYR A O 1
ATOM 1505 N N . ASN A 1 205 ? 4.444 8.380 6.730 1.00 98.25 205 ASN A N 1
ATOM 1506 C CA . ASN A 1 205 ? 4.895 9.556 7.466 1.00 98.25 205 ASN A CA 1
ATOM 1507 C C . ASN A 1 205 ? 5.971 10.290 6.665 1.00 98.25 205 ASN A C 1
ATOM 1509 O O . ASN A 1 205 ? 7.104 9.832 6.567 1.00 98.25 205 ASN A O 1
ATOM 1513 N N . PHE A 1 206 ? 5.603 11.427 6.077 1.00 96.81 206 PHE A N 1
ATOM 1514 C CA . PHE A 1 206 ? 6.516 12.249 5.291 1.00 96.81 206 PHE A CA 1
ATOM 1515 C C . PHE A 1 206 ? 6.410 13.711 5.704 1.00 96.81 206 PHE A C 1
ATOM 1517 O O . PHE A 1 206 ? 5.378 14.353 5.488 1.00 96.81 206 PHE A O 1
ATOM 1524 N N . ALA A 1 207 ? 7.509 14.264 6.210 1.00 92.44 207 ALA A N 1
ATOM 1525 C CA . ALA A 1 207 ? 7.653 15.700 6.407 1.00 92.44 207 ALA A CA 1
ATOM 1526 C C . ALA A 1 207 ? 7.769 16.459 5.071 1.00 92.44 207 ALA A C 1
ATOM 1528 O O . ALA A 1 207 ? 7.383 17.626 4.987 1.00 92.44 207 ALA A O 1
ATOM 1529 N N . ASN A 1 208 ? 8.287 15.811 4.019 1.00 91.00 208 ASN A N 1
ATOM 1530 C CA . ASN A 1 208 ? 8.462 16.410 2.698 1.00 91.00 208 ASN A CA 1
ATOM 1531 C C . ASN A 1 208 ? 7.197 16.252 1.820 1.00 91.00 208 ASN A C 1
ATOM 1533 O O . ASN A 1 208 ? 6.873 15.134 1.409 1.00 91.00 208 ASN A O 1
ATOM 1537 N N . PRO A 1 209 ? 6.526 17.351 1.416 1.00 91.00 209 PRO A N 1
ATOM 1538 C CA . PRO A 1 209 ? 5.346 17.292 0.547 1.00 91.00 209 PRO A CA 1
ATOM 1539 C C . PRO A 1 209 ? 5.590 16.661 -0.833 1.00 91.00 209 PRO A C 1
ATOM 1541 O O . PRO A 1 209 ? 4.649 16.157 -1.454 1.00 91.00 209 PRO A O 1
ATOM 1544 N N . ALA A 1 210 ? 6.833 16.671 -1.327 1.00 92.12 210 ALA A N 1
ATOM 1545 C CA . ALA A 1 210 ? 7.177 16.021 -2.589 1.00 92.12 210 ALA A CA 1
ATOM 1546 C C . ALA A 1 210 ? 6.993 14.497 -2.501 1.00 92.12 210 ALA A C 1
ATOM 1548 O O . ALA A 1 210 ? 6.382 13.917 -3.392 1.00 92.12 210 ALA A O 1
ATOM 1549 N N . GLN A 1 211 ? 7.403 13.875 -1.389 1.00 91.62 211 GLN A N 1
ATOM 1550 C CA . GLN A 1 211 ? 7.223 12.433 -1.162 1.00 91.62 211 GLN A CA 1
ATOM 1551 C C . GLN A 1 211 ? 5.744 12.062 -1.001 1.00 91.62 211 GLN A C 1
ATOM 1553 O O . GLN A 1 211 ? 5.302 11.014 -1.461 1.00 91.62 211 GLN A O 1
ATOM 1558 N N . VAL A 1 212 ? 4.945 12.951 -0.401 1.00 94.81 212 VAL A N 1
ATOM 1559 C CA . VAL A 1 212 ? 3.485 12.776 -0.322 1.00 94.81 212 VAL A CA 1
ATOM 1560 C C . VAL A 1 212 ? 2.863 12.751 -1.723 1.00 94.81 212 VAL A C 1
ATOM 1562 O O . VAL A 1 212 ? 2.009 11.914 -2.013 1.00 94.81 212 VAL A O 1
ATOM 1565 N N . THR A 1 213 ? 3.303 13.658 -2.598 1.00 93.44 213 THR A N 1
ATOM 1566 C CA . THR A 1 213 ? 2.831 13.734 -3.989 1.00 93.44 213 THR A CA 1
ATOM 1567 C C . THR A 1 213 ? 3.257 12.501 -4.786 1.00 93.44 213 THR A C 1
ATOM 1569 O O . THR A 1 213 ? 2.430 11.905 -5.473 1.00 93.44 213 THR A O 1
ATOM 1572 N N 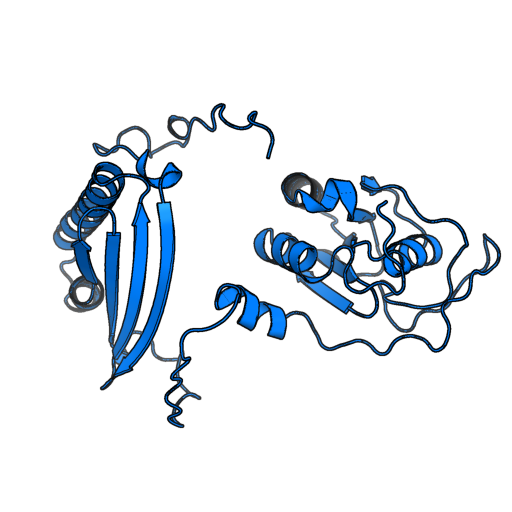. GLU A 1 214 ? 4.515 12.088 -4.642 1.00 94.44 214 GLU A N 1
ATOM 1573 C CA . GLU A 1 214 ? 5.079 10.889 -5.266 1.00 94.44 214 GLU A CA 1
ATOM 1574 C C . GLU A 1 214 ? 4.318 9.621 -4.851 1.00 94.44 214 GLU A C 1
ATOM 1576 O O . GLU A 1 214 ? 3.895 8.842 -5.705 1.00 94.44 214 GLU A O 1
ATOM 1581 N N . LEU A 1 215 ? 4.055 9.443 -3.550 1.00 97.50 215 LEU A N 1
ATOM 1582 C CA . LEU A 1 215 ? 3.303 8.294 -3.044 1.00 97.50 215 LEU A CA 1
ATOM 1583 C C . LEU A 1 215 ? 1.887 8.270 -3.608 1.00 97.50 215 LEU A C 1
ATOM 1585 O O . LEU A 1 215 ? 1.406 7.224 -4.038 1.00 97.50 215 LEU A O 1
ATOM 1589 N N . ARG A 1 216 ? 1.217 9.424 -3.631 1.00 97.12 216 ARG A N 1
ATOM 1590 C CA . ARG A 1 216 ? -0.131 9.521 -4.185 1.00 97.12 216 ARG A CA 1
ATOM 1591 C C . ARG A 1 216 ? -0.162 9.104 -5.658 1.00 97.12 216 ARG A C 1
ATOM 1593 O O . ARG A 1 216 ? -1.034 8.326 -6.033 1.00 97.12 216 ARG A O 1
ATOM 1600 N N . GLN A 1 217 ? 0.793 9.563 -6.464 1.00 93.88 217 GLN A N 1
ATOM 1601 C CA . GLN A 1 217 ? 0.899 9.178 -7.876 1.00 93.88 217 GLN A CA 1
ATOM 1602 C C . GLN A 1 217 ? 1.165 7.676 -8.042 1.00 93.88 217 GLN A C 1
ATOM 1604 O O . GLN A 1 217 ? 0.508 7.026 -8.854 1.00 93.88 217 GLN A O 1
ATOM 1609 N N . ALA A 1 218 ? 2.066 7.106 -7.236 1.00 91.19 218 ALA A N 1
ATOM 1610 C CA . ALA A 1 218 ? 2.355 5.672 -7.241 1.00 91.19 218 ALA A CA 1
ATOM 1611 C C . ALA A 1 218 ? 1.110 4.820 -6.931 1.00 91.19 218 ALA A C 1
ATOM 1613 O O . ALA A 1 218 ? 0.854 3.804 -7.582 1.00 91.19 218 ALA A O 1
ATOM 1614 N N . LEU A 1 219 ? 0.305 5.250 -5.957 1.00 96.25 219 LEU A N 1
ATOM 1615 C CA . LEU A 1 219 ? -0.936 4.573 -5.587 1.00 96.25 219 LEU A CA 1
ATOM 1616 C C . LEU A 1 219 ? -2.019 4.730 -6.658 1.00 96.25 219 LEU A C 1
ATOM 1618 O O . LEU A 1 219 ? -2.681 3.755 -6.996 1.00 96.25 219 LEU A O 1
ATOM 1622 N N . GLU A 1 220 ? -2.178 5.918 -7.240 1.00 92.94 220 GLU A N 1
ATOM 1623 C CA . GLU A 1 220 ? -3.149 6.159 -8.318 1.00 92.94 220 GLU A CA 1
ATOM 1624 C C . GLU A 1 220 ? -2.820 5.364 -9.597 1.00 92.94 220 GLU A C 1
ATOM 1626 O O . GLU A 1 220 ? -3.742 4.931 -10.299 1.00 92.94 220 GLU A O 1
ATOM 1631 N N . ALA A 1 221 ? -1.530 5.124 -9.862 1.00 88.81 221 ALA A N 1
ATOM 1632 C CA . ALA A 1 221 ? -1.046 4.247 -10.929 1.00 88.81 221 ALA A CA 1
ATOM 1633 C C . ALA A 1 221 ? -1.251 2.750 -10.620 1.00 88.81 221 ALA A C 1
ATOM 1635 O O . ALA A 1 221 ? -1.351 1.930 -11.533 1.00 88.81 221 ALA A O 1
ATOM 1636 N N . THR A 1 222 ? -1.373 2.380 -9.343 1.00 90.00 222 THR A N 1
ATOM 1637 C CA . THR A 1 222 ? -1.660 1.004 -8.925 1.00 90.00 222 THR A CA 1
ATOM 1638 C C . THR A 1 222 ? -3.155 0.731 -9.087 1.00 90.00 222 THR A C 1
ATOM 1640 O O . THR A 1 222 ? -3.956 1.063 -8.219 1.00 90.00 222 THR A O 1
ATOM 1643 N N . GLY A 1 223 ? -3.571 0.097 -10.189 1.00 90.25 223 GLY A N 1
ATOM 1644 C CA . GLY A 1 223 ? -4.996 -0.100 -10.508 1.00 90.25 223 GLY A CA 1
ATOM 1645 C C . GLY A 1 223 ? -5.829 -0.739 -9.383 1.00 90.25 223 GLY A C 1
ATOM 1646 O O . GLY A 1 223 ? -6.976 -0.347 -9.165 1.00 90.25 223 GLY A O 1
ATOM 1647 N N . LEU A 1 224 ? -5.234 -1.660 -8.614 1.00 91.12 224 LEU A N 1
ATOM 1648 C CA . LEU A 1 224 ? -5.872 -2.307 -7.460 1.00 91.12 224 LEU A CA 1
ATOM 1649 C C . LEU A 1 224 ? -6.164 -1.346 -6.296 1.00 91.12 224 LEU A C 1
ATOM 1651 O O . LEU A 1 224 ? -7.088 -1.607 -5.527 1.00 91.12 224 LEU A O 1
ATOM 1655 N N . PHE A 1 225 ? -5.443 -0.228 -6.178 1.00 97.38 225 PHE A N 1
ATOM 1656 C CA . PHE A 1 225 ? -5.662 0.775 -5.132 1.00 97.38 225 PHE A CA 1
ATOM 1657 C C . PHE A 1 225 ? -7.083 1.349 -5.172 1.00 97.38 225 PHE A C 1
ATOM 1659 O O . PHE A 1 225 ? -7.694 1.556 -4.131 1.00 97.38 225 PHE A O 1
ATOM 1666 N N . LYS A 1 226 ? -7.661 1.519 -6.366 1.00 95.19 226 LYS A N 1
ATOM 1667 C CA . LYS A 1 226 ? -9.016 2.072 -6.542 1.00 95.19 226 LYS A CA 1
ATOM 1668 C C . LYS A 1 226 ? -10.138 1.164 -6.023 1.00 95.19 226 LYS A C 1
ATOM 1670 O O . LYS A 1 226 ? -11.273 1.614 -5.954 1.00 95.19 226 LYS A O 1
ATOM 1675 N N . ILE A 1 227 ? -9.835 -0.104 -5.741 1.00 96.44 227 ILE A N 1
ATOM 1676 C CA . ILE A 1 227 ? -10.813 -1.140 -5.363 1.00 96.44 227 ILE A CA 1
ATOM 1677 C C . ILE A 1 227 ? -10.490 -1.730 -3.982 1.00 96.44 227 ILE A C 1
ATOM 1679 O O . ILE A 1 227 ? -11.367 -2.220 -3.281 1.00 96.44 227 ILE A O 1
ATOM 1683 N N . TRP A 1 228 ? -9.217 -1.714 -3.587 1.00 98.00 228 TRP A N 1
ATOM 1684 C CA . TRP A 1 228 ? -8.745 -2.372 -2.370 1.00 98.00 228 TRP A CA 1
ATOM 1685 C C . TRP A 1 228 ? -7.870 -1.477 -1.498 1.00 98.00 228 TRP A C 1
ATOM 1687 O O . TRP A 1 228 ? -7.324 -1.966 -0.517 1.00 98.00 228 TRP A O 1
ATOM 1697 N N . GLY A 1 229 ? -7.649 -0.215 -1.863 1.00 98.44 229 GLY A N 1
ATOM 1698 C CA . GLY A 1 229 ? -6.623 0.625 -1.259 1.00 98.44 229 GLY A CA 1
ATOM 1699 C C . GLY A 1 229 ? -7.168 1.755 -0.398 1.00 98.44 229 GLY A C 1
ATOM 1700 O O . GLY A 1 229 ? -7.949 2.588 -0.853 1.00 98.44 229 GLY A O 1
ATOM 1701 N N . VAL A 1 230 ? -6.656 1.839 0.826 1.00 98.81 230 VAL A N 1
ATOM 1702 C CA . VAL A 1 230 ? -6.854 2.977 1.729 1.00 98.81 230 VAL A CA 1
ATOM 1703 C C . VAL A 1 230 ? -5.484 3.522 2.103 1.00 98.81 230 VAL A C 1
ATOM 1705 O O . VAL A 1 230 ? -4.657 2.795 2.641 1.00 98.81 230 VAL A O 1
ATOM 1708 N N . ALA A 1 231 ? -5.220 4.797 1.839 1.00 98.75 231 ALA A N 1
ATOM 1709 C CA . ALA A 1 231 ? -3.973 5.450 2.221 1.00 98.75 231 ALA A CA 1
ATOM 1710 C C . ALA A 1 231 ? -4.220 6.512 3.287 1.00 98.75 231 ALA A C 1
ATOM 1712 O O . ALA A 1 231 ? -5.122 7.334 3.137 1.00 98.75 231 ALA A O 1
ATOM 1713 N N . ARG A 1 232 ? -3.412 6.528 4.348 1.00 98.62 232 ARG A N 1
ATOM 1714 C CA . ARG A 1 232 ? -3.538 7.478 5.457 1.00 98.62 232 ARG A CA 1
ATOM 1715 C C . ARG A 1 232 ? -2.188 8.026 5.902 1.00 98.62 232 ARG A C 1
ATOM 1717 O O . ARG A 1 232 ? -1.190 7.304 5.893 1.00 98.62 232 ARG A O 1
ATOM 1724 N N . SER A 1 233 ? -2.179 9.270 6.370 1.00 98.31 233 SER A N 1
ATOM 1725 C CA . SER A 1 233 ? -1.058 9.748 7.181 1.00 98.31 233 SER A CA 1
ATOM 1726 C C . SER A 1 233 ? -1.038 9.015 8.524 1.00 98.31 233 SER A C 1
ATOM 1728 O O . SER A 1 233 ? -2.087 8.669 9.078 1.00 98.31 233 SER A O 1
ATOM 1730 N N . HIS A 1 234 ? 0.161 8.730 9.024 1.00 98.06 234 HIS A N 1
ATOM 1731 C CA . HIS A 1 234 ? 0.360 7.982 10.258 1.00 98.06 234 HIS A CA 1
ATOM 1732 C C . HIS A 1 234 ? 1.674 8.388 10.922 1.00 98.06 234 HIS A C 1
ATOM 1734 O O . HIS A 1 234 ? 2.733 7.860 10.614 1.00 98.06 234 HIS A O 1
ATOM 1740 N N . ASP A 1 235 ? 1.608 9.321 11.862 1.00 96.44 235 ASP A N 1
ATOM 1741 C CA . ASP A 1 235 ? 2.773 9.909 12.537 1.00 96.44 235 ASP A CA 1
ATOM 1742 C C . ASP A 1 235 ? 3.486 8.965 13.525 1.00 96.44 235 ASP A C 1
ATOM 1744 O O . ASP A 1 235 ? 4.532 9.312 14.073 1.00 96.44 235 ASP A O 1
ATOM 1748 N N . LYS A 1 236 ? 2.943 7.761 13.749 1.00 96.19 236 LYS A N 1
ATOM 1749 C CA . LYS A 1 236 ? 3.515 6.753 14.656 1.00 96.19 236 LYS A CA 1
ATOM 1750 C C . LYS A 1 236 ? 4.525 5.806 13.988 1.00 96.19 236 LYS A C 1
ATOM 1752 O O . LYS A 1 236 ? 4.957 4.864 14.650 1.00 96.19 236 LYS A O 1
ATOM 1757 N N . ILE A 1 237 ? 4.863 5.998 12.711 1.00 96.62 237 ILE A N 1
ATOM 1758 C CA . ILE A 1 237 ? 6.017 5.357 12.038 1.00 96.62 237 ILE A CA 1
ATOM 1759 C C . ILE A 1 237 ? 7.107 6.405 11.775 1.00 96.62 237 ILE A C 1
ATOM 1761 O O . ILE A 1 237 ? 6.847 7.598 11.954 1.00 96.62 237 ILE A O 1
ATOM 1765 N N . ALA A 1 238 ? 8.331 6.004 11.420 1.00 96.25 238 ALA A N 1
ATOM 1766 C CA . ALA A 1 238 ? 9.423 6.962 11.275 1.00 96.25 238 ALA A CA 1
ATOM 1767 C C . ALA A 1 238 ? 9.181 7.908 10.087 1.00 96.25 238 ALA A C 1
ATOM 1769 O O . ALA A 1 238 ? 8.537 7.552 9.101 1.00 96.25 238 ALA A O 1
ATOM 1770 N N . ASP A 1 239 ? 9.685 9.139 10.193 1.00 96.62 239 ASP A N 1
ATOM 1771 C CA . ASP A 1 239 ? 9.660 10.073 9.066 1.00 96.62 239 ASP A CA 1
ATOM 1772 C C . ASP A 1 239 ? 10.464 9.497 7.894 1.00 96.62 239 ASP A C 1
ATOM 1774 O O . ASP A 1 239 ? 11.557 8.961 8.084 1.00 96.62 239 ASP A O 1
ATOM 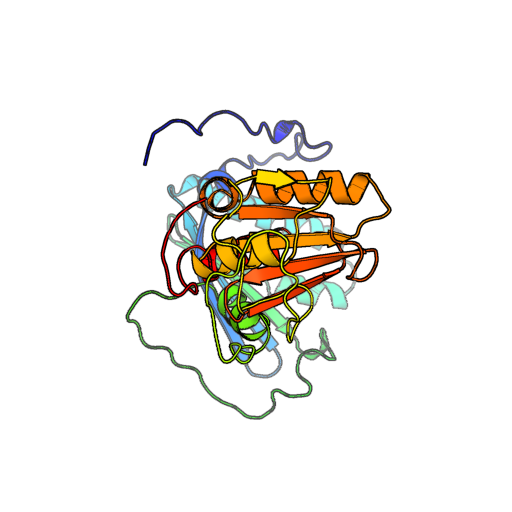1778 N N . GLY A 1 240 ? 9.916 9.600 6.687 1.00 92.94 240 GLY A N 1
ATOM 1779 C CA . GLY A 1 240 ? 10.479 8.973 5.498 1.00 92.94 240 GLY A CA 1
ATOM 1780 C C . GLY A 1 240 ? 9.994 7.544 5.247 1.00 92.94 240 GLY A C 1
ATOM 1781 O O . GLY A 1 240 ? 10.416 6.963 4.249 1.00 92.94 240 GLY A O 1
ATOM 1782 N N . GLU A 1 241 ? 9.112 6.977 6.075 1.00 96.56 241 GLU A N 1
ATOM 1783 C CA . GLU A 1 241 ? 8.626 5.602 5.908 1.00 96.56 241 GLU A CA 1
ATOM 1784 C C . GLU A 1 241 ? 7.207 5.504 5.335 1.00 96.56 241 GLU A C 1
ATOM 1786 O O . GLU A 1 241 ? 6.322 6.337 5.572 1.00 96.56 241 GLU A O 1
ATOM 1791 N N . VAL A 1 242 ? 6.975 4.389 4.642 1.00 98.19 242 VAL A N 1
ATOM 1792 C CA . VAL A 1 242 ? 5.652 3.895 4.267 1.00 98.19 242 VAL A CA 1
ATOM 1793 C C . VAL A 1 242 ? 5.515 2.446 4.723 1.00 98.19 242 VAL A C 1
ATOM 1795 O O . VAL A 1 242 ? 6.403 1.622 4.511 1.00 98.19 242 VAL A O 1
ATOM 1798 N N . ALA A 1 243 ? 4.371 2.128 5.317 1.00 97.88 243 ALA A N 1
ATOM 1799 C CA . ALA A 1 243 ? 3.978 0.785 5.706 1.00 97.88 243 ALA A CA 1
ATOM 1800 C C . ALA A 1 243 ? 2.762 0.332 4.887 1.00 97.88 243 ALA A C 1
ATOM 1802 O O . ALA A 1 243 ? 1.716 0.987 4.896 1.00 97.88 243 ALA A O 1
ATOM 1803 N N . LEU A 1 244 ? 2.895 -0.800 4.199 1.00 98.00 244 LEU A N 1
ATOM 1804 C CA . LEU A 1 244 ? 1.813 -1.486 3.498 1.00 98.00 244 LEU A CA 1
ATOM 1805 C C . LEU A 1 244 ? 1.305 -2.614 4.396 1.00 98.00 244 LEU A C 1
ATOM 1807 O O . LEU A 1 244 ? 2.026 -3.580 4.643 1.00 98.00 244 LEU A O 1
ATOM 1811 N N . SER A 1 245 ? 0.082 -2.491 4.900 1.00 97.75 245 SER A N 1
ATOM 1812 C CA . SER A 1 245 ? -0.543 -3.493 5.763 1.00 97.75 245 SER A CA 1
ATOM 1813 C C . SER A 1 245 ? -1.598 -4.291 5.004 1.00 97.75 245 SER A C 1
ATOM 1815 O O . SER A 1 245 ? -2.424 -3.725 4.287 1.00 97.75 245 SER A O 1
ATOM 1817 N N . ALA A 1 246 ? -1.601 -5.603 5.226 1.00 97.19 246 ALA A N 1
ATOM 1818 C CA . ALA A 1 246 ? -2.705 -6.513 4.925 1.00 97.19 246 ALA A CA 1
ATOM 1819 C C . ALA A 1 246 ? -2.965 -7.382 6.171 1.00 97.19 246 ALA A C 1
ATOM 1821 O O . ALA A 1 246 ? -2.160 -7.385 7.104 1.00 97.19 246 ALA A O 1
ATOM 1822 N N . TRP A 1 247 ? -4.065 -8.136 6.224 1.00 95.62 247 TRP A N 1
ATOM 1823 C CA . TRP A 1 247 ? -4.343 -8.970 7.400 1.00 95.62 247 TRP A CA 1
ATOM 1824 C C . TRP A 1 247 ? -3.190 -9.946 7.723 1.00 95.62 247 TRP A C 1
ATOM 1826 O O . TRP A 1 247 ? -2.841 -10.822 6.925 1.00 95.62 247 TRP A O 1
ATOM 1836 N N . GLY A 1 248 ? -2.563 -9.773 8.890 1.00 93.56 248 GLY A N 1
ATOM 1837 C CA . GLY A 1 248 ? -1.390 -10.532 9.339 1.00 93.56 248 GLY A CA 1
ATOM 1838 C C . GLY A 1 248 ? -0.109 -10.312 8.528 1.00 93.56 248 GLY A C 1
ATOM 1839 O O . GLY A 1 248 ? 0.774 -11.180 8.538 1.00 93.56 248 GLY A O 1
ATOM 1840 N N . ARG A 1 249 ? -0.010 -9.214 7.775 1.00 92.75 249 ARG A N 1
ATOM 1841 C CA . ARG A 1 249 ? 1.151 -8.864 6.945 1.00 92.75 249 ARG A CA 1
ATOM 1842 C C . ARG A 1 249 ? 1.451 -7.379 7.058 1.00 92.75 249 ARG A C 1
ATOM 1844 O O . ARG A 1 249 ? 0.542 -6.556 7.060 1.00 92.75 249 ARG A O 1
ATOM 1851 N N . VAL A 1 250 ? 2.731 -7.041 7.075 1.00 93.56 250 VAL A N 1
ATOM 1852 C CA . VAL A 1 250 ? 3.173 -5.659 6.912 1.00 93.56 250 VAL A CA 1
ATOM 1853 C C . VAL A 1 250 ? 4.482 -5.635 6.146 1.00 93.56 250 VAL A C 1
ATOM 1855 O O . VAL A 1 250 ? 5.362 -6.461 6.388 1.00 93.56 250 VAL A O 1
ATOM 1858 N N . HIS A 1 251 ? 4.612 -4.674 5.247 1.00 92.75 251 HIS A N 1
ATOM 1859 C CA . HIS A 1 251 ? 5.855 -4.366 4.560 1.00 92.75 251 HIS A CA 1
ATOM 1860 C C . HIS A 1 251 ? 6.230 -2.914 4.826 1.00 92.75 251 HIS A C 1
ATOM 1862 O O . HIS A 1 251 ? 5.386 -2.035 4.676 1.00 92.75 251 HIS A O 1
ATOM 1868 N N . PHE A 1 252 ? 7.472 -2.675 5.241 1.00 91.88 252 PHE A N 1
ATOM 1869 C CA . PHE A 1 252 ? 7.999 -1.332 5.482 1.00 91.88 252 PHE A CA 1
ATOM 1870 C C . PHE A 1 252 ? 8.988 -0.978 4.381 1.00 91.88 252 PHE A C 1
ATOM 1872 O O . PHE A 1 252 ? 9.833 -1.799 4.026 1.00 91.88 252 PHE A O 1
ATOM 1879 N N . MET A 1 253 ? 8.906 0.256 3.898 1.00 92.94 253 MET A N 1
ATOM 1880 C CA . MET A 1 253 ? 9.835 0.810 2.923 1.00 92.94 253 MET A CA 1
ATOM 1881 C C . MET A 1 253 ? 10.211 2.245 3.290 1.00 92.94 253 MET A C 1
ATOM 1883 O O . MET A 1 253 ? 9.384 3.020 3.773 1.00 92.94 253 MET A O 1
ATOM 1887 N N . GLU A 1 254 ? 11.470 2.588 3.033 1.00 90.62 254 GLU A N 1
ATOM 1888 C CA . GLU A 1 254 ? 11.959 3.963 3.093 1.00 90.62 254 GLU A CA 1
ATOM 1889 C C . GLU A 1 254 ? 11.696 4.654 1.749 1.00 90.62 254 GLU A C 1
ATOM 1891 O O . GLU A 1 254 ? 12.168 4.210 0.694 1.00 90.62 254 GLU A O 1
ATOM 1896 N N . GLY A 1 255 ? 10.954 5.758 1.789 1.00 87.94 255 GLY A N 1
ATOM 1897 C CA . GLY A 1 255 ? 10.503 6.487 0.610 1.00 87.94 255 GLY A CA 1
ATOM 1898 C C . GLY A 1 255 ? 9.434 5.740 -0.191 1.00 87.94 255 GLY A C 1
ATOM 1899 O O . GLY A 1 255 ? 8.749 4.848 0.307 1.00 87.94 255 GLY A O 1
ATOM 1900 N N . VAL A 1 256 ? 9.259 6.145 -1.449 1.00 89.00 256 VAL A N 1
ATOM 1901 C CA . VAL A 1 256 ? 8.257 5.566 -2.349 1.00 89.00 256 VAL A CA 1
ATOM 1902 C C . VAL A 1 256 ? 8.930 4.564 -3.282 1.00 89.00 256 VAL A C 1
ATOM 1904 O O . VAL A 1 256 ? 9.855 4.898 -4.018 1.00 89.00 256 VAL A O 1
ATOM 1907 N N . ARG A 1 257 ? 8.459 3.315 -3.255 1.00 84.69 257 ARG A N 1
ATOM 1908 C CA . ARG A 1 257 ? 8.949 2.215 -4.098 1.00 84.69 257 ARG A CA 1
ATOM 1909 C C . ARG A 1 257 ? 7.782 1.651 -4.908 1.00 84.69 257 ARG A C 1
ATOM 1911 O O . ARG A 1 257 ? 7.059 0.775 -4.441 1.00 84.69 257 ARG A O 1
ATOM 1918 N N . THR A 1 258 ? 7.565 2.163 -6.118 1.00 82.06 258 THR A N 1
ATOM 1919 C CA . THR A 1 258 ? 6.407 1.802 -6.965 1.00 82.06 258 THR A CA 1
ATOM 1920 C C . THR A 1 258 ? 6.294 0.298 -7.226 1.00 82.06 258 THR A C 1
ATOM 1922 O O . THR A 1 258 ? 5.202 -0.254 -7.109 1.00 82.06 258 THR A O 1
ATOM 1925 N N . GLY A 1 259 ? 7.413 -0.377 -7.513 1.00 80.75 259 GLY A N 1
ATOM 1926 C CA . GLY A 1 259 ? 7.444 -1.828 -7.731 1.00 80.75 259 GLY A CA 1
ATOM 1927 C C . GLY A 1 259 ? 7.031 -2.633 -6.494 1.00 80.75 259 GLY A C 1
ATOM 1928 O O . GLY A 1 259 ? 6.250 -3.575 -6.602 1.00 80.75 259 GLY A O 1
ATOM 1929 N N . GLU A 1 260 ? 7.480 -2.219 -5.305 1.00 84.75 260 GLU A N 1
ATOM 1930 C CA . GLU A 1 260 ? 7.118 -2.873 -4.040 1.00 84.75 260 GLU A CA 1
ATOM 1931 C C . GLU A 1 260 ? 5.633 -2.664 -3.702 1.00 84.75 260 GLU A C 1
ATOM 1933 O O . GLU A 1 260 ? 4.962 -3.599 -3.263 1.00 84.75 260 GLU A O 1
ATOM 1938 N N . ILE A 1 261 ? 5.092 -1.467 -3.971 1.00 87.75 261 ILE A N 1
ATOM 1939 C CA . ILE A 1 261 ? 3.657 -1.169 -3.829 1.00 87.75 261 ILE A CA 1
ATOM 1940 C C . ILE A 1 261 ? 2.835 -2.086 -4.733 1.00 87.75 261 ILE A C 1
ATOM 1942 O O . ILE A 1 261 ? 1.945 -2.784 -4.244 1.00 87.75 261 ILE A O 1
ATOM 1946 N N . GLY A 1 262 ? 3.138 -2.099 -6.034 1.00 83.12 262 GLY A N 1
ATOM 1947 C CA . GLY A 1 262 ? 2.409 -2.904 -7.012 1.00 83.12 262 GLY A CA 1
ATOM 1948 C C . GLY A 1 262 ? 2.391 -4.378 -6.616 1.00 83.12 262 GLY A C 1
ATOM 1949 O O . GLY A 1 262 ? 1.319 -4.974 -6.494 1.00 83.12 262 GLY A O 1
ATOM 1950 N N . LEU A 1 263 ? 3.562 -4.924 -6.283 1.00 83.44 263 LEU A N 1
ATOM 1951 C CA . LEU A 1 263 ? 3.689 -6.315 -5.872 1.00 83.44 263 LEU A CA 1
ATOM 1952 C C . LEU A 1 263 ? 2.912 -6.632 -4.589 1.00 83.44 263 LEU A C 1
ATOM 1954 O O . LEU A 1 263 ? 2.252 -7.669 -4.509 1.00 83.44 263 LEU A O 1
ATOM 1958 N N . PHE A 1 264 ? 2.948 -5.759 -3.580 1.00 88.31 264 PHE A N 1
ATOM 1959 C CA . PHE A 1 264 ? 2.204 -5.989 -2.341 1.00 88.31 264 PHE A CA 1
ATOM 1960 C C . PHE A 1 264 ? 0.689 -6.025 -2.595 1.00 88.31 264 PHE A C 1
ATOM 1962 O O . PHE A 1 264 ? -0.004 -6.926 -2.111 1.00 88.31 264 PHE A O 1
ATOM 1969 N N . PHE A 1 265 ? 0.173 -5.091 -3.401 1.00 92.69 265 PHE A N 1
ATOM 1970 C CA . PHE A 1 265 ? -1.233 -5.085 -3.809 1.00 92.69 265 PHE A CA 1
ATOM 1971 C C . PHE A 1 265 ? -1.596 -6.353 -4.585 1.00 92.69 265 PHE A C 1
ATOM 1973 O O . PHE A 1 265 ? -2.570 -7.022 -4.239 1.00 92.69 265 PHE A O 1
ATOM 1980 N N . GLU A 1 266 ? -0.802 -6.729 -5.585 1.00 86.25 266 GLU A N 1
ATOM 1981 C CA . GLU A 1 266 ? -1.022 -7.953 -6.358 1.00 86.25 266 GLU A CA 1
ATOM 1982 C C . GLU A 1 266 ? -1.005 -9.203 -5.481 1.00 86.25 266 GLU A C 1
ATOM 1984 O O . GLU A 1 266 ? -1.797 -10.123 -5.701 1.00 86.25 266 GLU A O 1
ATOM 1989 N N . THR A 1 267 ? -0.152 -9.237 -4.460 1.00 83.56 267 THR A N 1
ATOM 1990 C CA . THR A 1 267 ? 0.015 -10.402 -3.588 1.00 83.56 267 THR A CA 1
ATOM 1991 C C . THR A 1 267 ? -1.131 -10.545 -2.587 1.00 83.56 267 THR A C 1
ATOM 1993 O O . THR A 1 267 ? -1.610 -11.663 -2.379 1.00 83.56 267 THR A O 1
ATOM 1996 N N . PHE A 1 268 ? -1.613 -9.447 -1.991 1.00 90.31 268 PHE A N 1
ATOM 1997 C CA . PHE A 1 268 ? -2.487 -9.514 -0.809 1.00 90.31 268 PHE A CA 1
ATOM 1998 C C . PHE A 1 268 ? -3.895 -8.931 -0.980 1.00 90.31 268 PHE A C 1
ATOM 2000 O O . PHE A 1 268 ? -4.796 -9.336 -0.237 1.00 90.31 268 PHE A O 1
ATOM 2007 N N . ALA A 1 269 ? -4.126 -8.034 -1.944 1.00 92.38 269 ALA A N 1
ATOM 2008 C CA . ALA A 1 269 ? -5.412 -7.348 -2.078 1.00 92.38 269 ALA A CA 1
ATOM 2009 C C . ALA A 1 269 ? -6.556 -8.343 -2.338 1.00 92.38 269 ALA A C 1
ATOM 2011 O O . ALA A 1 269 ? -6.533 -9.122 -3.296 1.00 92.38 269 ALA A O 1
ATOM 2012 N N . GLY A 1 270 ? -7.552 -8.344 -1.451 1.00 88.12 270 GLY A N 1
ATOM 2013 C CA . GLY A 1 270 ? -8.702 -9.247 -1.479 1.00 88.12 270 GLY A CA 1
ATOM 2014 C C . GLY A 1 270 ? -8.363 -10.729 -1.267 1.00 88.12 270 GLY A C 1
ATOM 2015 O O . GLY A 1 270 ? -9.168 -11.578 -1.664 1.00 88.12 270 GLY A O 1
ATOM 2016 N N . LYS A 1 271 ? -7.177 -11.048 -0.716 1.00 83.75 271 LYS A N 1
ATOM 2017 C CA . LYS A 1 271 ? -6.656 -12.424 -0.578 1.00 83.75 271 LYS A CA 1
ATOM 2018 C C . LYS A 1 271 ? -6.344 -12.855 0.858 1.00 83.75 271 LYS A C 1
ATOM 2020 O O . LYS A 1 271 ? -6.423 -14.049 1.134 1.00 83.75 271 LYS A O 1
ATOM 2025 N N . THR A 1 272 ? -5.948 -11.942 1.749 1.00 81.19 272 THR A N 1
ATOM 2026 C CA . THR A 1 272 ? -5.489 -12.306 3.111 1.00 81.19 272 THR A CA 1
ATOM 2027 C C . THR A 1 272 ? -6.456 -11.992 4.240 1.00 81.19 272 THR A C 1
ATOM 2029 O O . THR A 1 272 ? -6.289 -12.556 5.320 1.00 81.19 272 THR A O 1
ATOM 2032 N N . GLY A 1 273 ? -7.434 -11.114 4.011 1.00 84.81 273 GLY A N 1
ATOM 2033 C CA . GLY A 1 273 ? -8.487 -10.833 4.986 1.00 84.81 273 GLY A CA 1
ATOM 2034 C C . GLY A 1 273 ? -9.362 -12.066 5.251 1.00 84.81 273 GLY A C 1
ATOM 2035 O O . GLY A 1 273 ? -9.536 -12.886 4.343 1.00 84.81 273 GLY A O 1
ATOM 2036 N N . PRO A 1 274 ? -9.913 -12.232 6.469 1.00 81.88 274 PRO A N 1
ATOM 2037 C CA . PRO A 1 274 ? -10.968 -13.207 6.741 1.00 81.88 274 PRO A CA 1
ATOM 2038 C C . PRO A 1 274 ? -12.195 -13.018 5.842 1.00 81.88 274 PRO A C 1
ATOM 2040 O O . PRO A 1 274 ? -12.889 -13.988 5.533 1.00 81.88 274 PRO A O 1
ATOM 2043 N N . GLU A 1 275 ? -12.432 -11.786 5.391 1.00 82.50 275 GLU A N 1
ATOM 2044 C CA . GLU A 1 275 ? -13.505 -11.424 4.482 1.00 82.50 275 GLU A CA 1
ATOM 2045 C C . GLU A 1 275 ? -12.966 -10.893 3.148 1.00 82.50 275 GLU A C 1
ATOM 2047 O O . GLU A 1 275 ? -11.769 -10.666 2.958 1.00 82.50 275 GLU A O 1
ATOM 2052 N N . ARG A 1 276 ? -13.875 -10.723 2.184 1.00 92.50 276 ARG A N 1
ATOM 2053 C CA . ARG A 1 276 ? -13.545 -10.230 0.846 1.00 92.50 276 ARG A CA 1
ATOM 2054 C C . ARG A 1 276 ? -14.549 -9.175 0.415 1.00 92.50 276 ARG A C 1
ATOM 2056 O O . ARG A 1 276 ? -15.465 -9.454 -0.361 1.00 92.50 276 ARG A O 1
ATOM 2063 N N . ILE A 1 277 ? -14.355 -7.972 0.936 1.00 86.94 277 ILE A N 1
ATOM 2064 C CA . ILE A 1 277 ? -15.209 -6.813 0.695 1.00 86.94 277 ILE A CA 1
ATOM 2065 C C . ILE A 1 277 ? -14.304 -5.684 0.204 1.00 86.94 277 ILE A C 1
ATOM 2067 O O . ILE A 1 277 ? -13.344 -5.301 0.864 1.00 86.94 277 ILE A O 1
ATOM 2071 N N . ALA A 1 278 ? -14.561 -5.205 -1.010 1.00 90.31 278 ALA A N 1
ATOM 2072 C CA . ALA A 1 278 ? -13.874 -4.025 -1.517 1.00 90.31 278 ALA A CA 1
ATOM 2073 C C . ALA A 1 278 ? -14.240 -2.815 -0.647 1.00 90.31 278 ALA A C 1
ATOM 2075 O O . ALA A 1 278 ? -15.354 -2.754 -0.117 1.00 90.31 278 ALA A O 1
ATOM 2076 N N . CYS A 1 279 ? -13.304 -1.882 -0.513 1.00 82.94 279 CYS A N 1
ATOM 2077 C CA . CYS A 1 279 ? -13.658 -0.540 -0.088 1.00 82.94 279 CYS A CA 1
ATOM 2078 C C . CYS A 1 279 ? -14.327 0.221 -1.264 1.00 82.94 279 CYS A C 1
ATOM 2080 O O . CYS A 1 279 ? -14.597 1.419 -1.068 1.00 82.94 279 CYS A O 1
#

Secondary structure (DSSP, 8-state):
--S---S---GGGSTTTTT-SS--GGGGGEEEEEEEEEEETTEEEEEEEEEESSHHHHHHHHHHHHHHHHHHHHH--SHHHHHHHHTEEEEEETTEEEEEEEEEGGGSTTS-TT--S-------S-S----HHHHHHHHHS--PPPPPS---EE-TT-----SSSS--SS-EES--PPSEEETT---HHHHHHHHHTT-EEEEEE-SSHHHHHHHHHHHHHSTTHHHHEEEEE-TTS-TTEEEEEETTEEEEEES--HHHHHHHHHHHTTTSSSS----

Sequence (279 aa):
VPQDIADEADLGSIPGLGDLPISLDFISALDIVGLGGDLDDGSLDLVVTMDFTDEKAAESLEAFISGIVTLASGFLSDPRTSGILGGLEIDRDGSRLTIKVSIPTADIPGLFGDLTTGTSFQSSAGTSRGVPETRLLEAAVRDKIAIMPSALHVAEGQKVEYSTNPPTSGDHWARWADCGWYPGGLPDEVITHNLEHGNIVVSYNFANPAQVTELRQALEATGLFKIWGVARSHDKIADGEVALSAWGRVHFMEGVRTGEIGLFFETFAGKTGPERIAC

pLDDT: mean 73.85, std 22.65, range [27.45, 98.81]

Foldseek 3Di:
DDDPDPDDPPPCPPPPPVPDPADPVLVVFKDWDDWDWDDPPQKIKIKTKIFGPFQVSLVRVVVVVVVVLVVVVVVPPDPLVVQQSVQWDWDDDGRMIMIMTIGGNVNVPPPCPPPPPDDDDDDDDDDDDDDPVLVVVVVVQDDQADADPDAAADDPPDDDDAPDVLHQHDHAHPAEDAQDEAAVFDDSRRVNVLQLQQAKEKEAAEPDVVLVVVQRVLLVVQPLSNWRNDYYYDPPDDYQKIWIYHRRTIDIDRTDDSVSVNSSSVPGRQNRHVHHHTD